Protein AF-A0AA41W727-F1 (afdb_monomer)

Structure (mmCIF, N/CA/C/O backbone):
data_AF-A0AA41W727-F1
#
_entry.id   AF-A0AA41W727-F1
#
loop_
_atom_site.group_PDB
_atom_site.id
_atom_site.type_symbol
_atom_site.label_atom_id
_atom_site.label_alt_id
_atom_site.label_comp_id
_atom_site.label_asym_id
_atom_site.label_entity_id
_atom_site.label_seq_id
_atom_site.pdbx_PDB_ins_code
_atom_site.Cartn_x
_atom_site.Cartn_y
_atom_site.Cartn_z
_atom_site.occupancy
_atom_site.B_iso_or_equiv
_atom_site.auth_seq_id
_atom_site.auth_comp_id
_atom_site.auth_asym_id
_atom_site.auth_atom_id
_atom_site.pdbx_PDB_model_num
ATOM 1 N N . MET A 1 1 ? -6.852 -20.813 11.851 1.00 78.44 1 MET A N 1
ATOM 2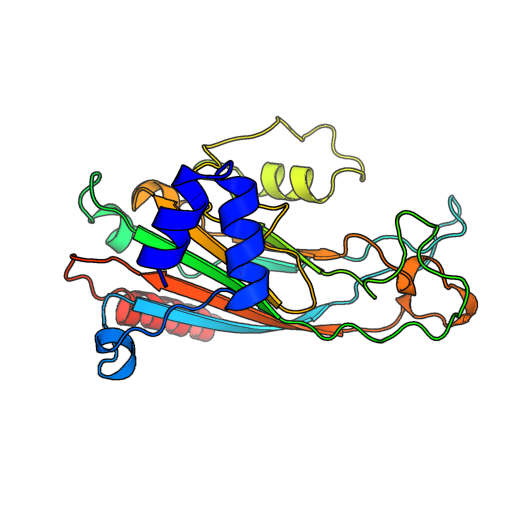 C CA . MET A 1 1 ? -5.624 -20.160 11.322 1.00 78.44 1 MET A CA 1
ATOM 3 C C . MET A 1 1 ? -4.730 -19.641 12.447 1.00 78.44 1 MET A C 1
ATOM 5 O O . MET A 1 1 ? -3.572 -20.043 12.503 1.00 78.44 1 MET A O 1
ATOM 9 N N . TYR A 1 2 ? -5.258 -18.811 13.355 1.00 82.69 2 TYR A N 1
ATOM 10 C CA . TYR A 1 2 ? -4.503 -18.238 14.478 1.00 82.69 2 TYR A CA 1
ATOM 11 C C . TYR A 1 2 ? -3.905 -19.275 15.435 1.00 82.69 2 TYR A C 1
ATOM 13 O O . TYR A 1 2 ? -2.763 -19.116 15.848 1.00 82.69 2 TYR A O 1
ATOM 21 N N . GLU A 1 3 ? -4.593 -20.389 15.697 1.00 86.00 3 GLU A N 1
ATOM 22 C CA . GLU A 1 3 ? -4.031 -21.497 16.490 1.00 86.00 3 GLU A CA 1
ATOM 23 C C . GLU A 1 3 ? -2.739 -22.055 15.880 1.00 86.00 3 GLU A C 1
ATOM 25 O O . GLU A 1 3 ? -1.726 -22.199 16.561 1.00 86.00 3 GLU A O 1
ATOM 30 N N . ARG A 1 4 ? -2.740 -22.305 14.563 1.00 86.69 4 ARG A N 1
ATOM 31 C CA . ARG A 1 4 ? -1.558 -22.791 13.839 1.00 86.69 4 ARG A CA 1
ATOM 32 C C . ARG A 1 4 ? -0.425 -21.772 13.867 1.00 86.69 4 ARG A C 1
ATOM 34 O O . ARG A 1 4 ? 0.728 -22.161 14.032 1.00 86.69 4 ARG A O 1
ATOM 41 N N . TYR A 1 5 ? -0.742 -20.486 13.721 1.00 88.50 5 TYR A N 1
ATOM 42 C CA . TYR A 1 5 ? 0.252 -19.426 13.868 1.00 88.50 5 TYR A CA 1
ATOM 43 C C . TYR A 1 5 ? 0.852 -19.423 15.282 1.00 88.50 5 TYR A C 1
ATOM 45 O O . TYR A 1 5 ? 2.073 -19.429 15.413 1.00 88.50 5 TYR A O 1
ATOM 53 N N . GLY A 1 6 ? 0.017 -19.536 16.320 1.00 89.75 6 GLY A N 1
ATOM 54 C CA . GLY A 1 6 ? 0.446 -19.623 17.716 1.00 89.75 6 GLY A CA 1
ATOM 55 C C . GLY A 1 6 ? 1.368 -20.815 17.995 1.00 89.75 6 GLY A C 1
ATOM 56 O O . GLY A 1 6 ? 2.369 -20.668 18.694 1.00 89.75 6 GLY A O 1
ATOM 57 N N . LEU A 1 7 ? 1.091 -21.981 17.404 1.00 91.94 7 LEU A N 1
ATOM 58 C CA . LEU A 1 7 ? 1.985 -23.143 17.477 1.00 91.94 7 LEU A CA 1
ATOM 59 C C . LEU A 1 7 ? 3.330 -22.863 16.792 1.00 91.94 7 LEU A C 1
ATOM 61 O O . LEU A 1 7 ? 4.378 -23.057 17.400 1.00 91.94 7 LEU A O 1
ATOM 65 N N . LEU A 1 8 ? 3.318 -22.316 15.573 1.00 92.00 8 LEU A N 1
ATOM 66 C CA . LEU A 1 8 ? 4.548 -21.986 14.843 1.00 92.00 8 LEU A CA 1
ATOM 67 C C . LEU A 1 8 ? 5.415 -20.955 15.575 1.00 92.00 8 LEU A C 1
ATOM 69 O O . LEU A 1 8 ? 6.639 -21.026 15.497 1.00 92.00 8 LEU A O 1
ATOM 73 N N . THR A 1 9 ? 4.809 -20.000 16.284 1.00 92.12 9 THR A N 1
ATOM 74 C CA . THR A 1 9 ? 5.556 -19.003 17.066 1.00 92.12 9 THR A CA 1
ATOM 75 C C . THR A 1 9 ? 6.215 -19.567 18.323 1.00 92.12 9 THR A C 1
ATOM 77 O O . THR A 1 9 ? 7.129 -18.932 18.841 1.00 92.12 9 THR A O 1
ATOM 80 N N . LYS A 1 10 ? 5.786 -20.740 18.812 1.00 92.38 10 LYS A N 1
ATOM 81 C CA . LYS A 1 10 ? 6.455 -21.426 19.931 1.00 92.38 10 LYS A CA 1
ATOM 82 C C . LYS A 1 10 ? 7.765 -22.076 19.484 1.00 92.38 10 LYS A C 1
ATOM 84 O O . LYS A 1 10 ? 8.751 -22.006 20.209 1.00 92.38 10 LYS A O 1
ATOM 89 N N . ASP A 1 11 ? 7.783 -22.633 18.273 1.00 91.44 11 ASP A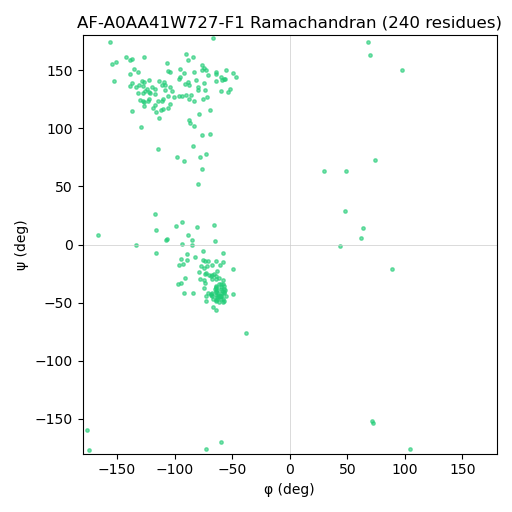 N 1
ATOM 90 C CA . ASP A 1 11 ? 8.923 -23.399 17.750 1.00 91.44 11 ASP A CA 1
ATOM 91 C C . ASP A 1 11 ? 9.873 -22.560 16.874 1.00 91.44 11 ASP A C 1
ATOM 93 O O . ASP A 1 11 ? 11.021 -22.940 16.615 1.00 91.44 11 ASP A O 1
ATOM 97 N N . HIS A 1 12 ? 9.415 -21.403 16.386 1.00 92.56 12 HIS A N 1
ATOM 98 C CA . HIS A 1 12 ? 10.151 -20.564 15.444 1.00 92.56 12 HIS A CA 1
ATOM 99 C C . HIS A 1 12 ? 10.048 -19.070 15.760 1.00 92.56 12 HIS A C 1
ATOM 101 O O . HIS A 1 12 ? 9.090 -18.585 16.354 1.00 92.56 12 HIS A O 1
ATOM 107 N N . LYS A 1 13 ? 11.014 -18.291 15.250 1.00 93.19 13 LYS A N 1
ATOM 108 C CA . LYS A 1 13 ? 10.925 -16.822 15.250 1.00 93.19 13 LYS A CA 1
ATOM 109 C C . LYS A 1 13 ? 9.656 -16.372 14.518 1.00 93.19 13 LYS A C 1
ATOM 111 O O . LYS A 1 13 ? 9.347 -16.905 13.450 1.00 93.19 13 LYS A O 1
ATOM 116 N N . GLN A 1 14 ? 9.003 -15.319 15.014 1.00 89.31 14 GLN A N 1
ATOM 117 C CA . GLN A 1 14 ? 7.762 -14.778 14.435 1.00 89.31 14 GLN A CA 1
ATOM 118 C C . GLN A 1 14 ? 7.841 -14.555 12.919 1.00 89.31 14 GLN A C 1
ATOM 120 O O . GLN A 1 14 ? 6.937 -14.946 12.191 1.00 89.31 14 GLN A O 1
ATOM 125 N N . LYS A 1 15 ? 8.956 -14.009 12.413 1.00 90.12 15 LYS A N 1
ATOM 126 C CA . LYS A 1 15 ? 9.168 -13.814 10.968 1.00 90.12 15 LYS A CA 1
ATOM 127 C C . LYS A 1 15 ? 9.007 -15.110 10.162 1.00 90.12 15 LYS A C 1
ATOM 129 O O . LYS A 1 15 ? 8.376 -15.102 9.109 1.00 90.12 15 LYS A O 1
ATOM 134 N N . THR A 1 16 ? 9.577 -16.210 10.652 1.00 92.69 16 THR A N 1
ATOM 135 C CA . THR A 1 16 ? 9.485 -17.525 10.007 1.00 92.69 16 THR A CA 1
ATOM 136 C C . THR A 1 16 ? 8.060 -18.061 10.088 1.00 92.69 16 THR A C 1
ATOM 138 O O . THR A 1 16 ? 7.540 -18.546 9.088 1.00 92.69 16 THR A O 1
ATOM 141 N N . ALA A 1 17 ? 7.396 -17.911 11.239 1.00 93.06 17 ALA A N 1
ATOM 142 C CA . ALA A 1 17 ? 5.998 -18.301 11.401 1.00 93.06 17 ALA A CA 1
ATOM 143 C C . ALA A 1 17 ? 5.076 -17.551 10.417 1.00 93.06 17 ALA A C 1
ATOM 145 O O . ALA A 1 17 ? 4.300 -18.192 9.708 1.00 93.06 17 ALA A O 1
ATOM 146 N N . LYS A 1 18 ? 5.219 -16.220 10.289 1.00 91.50 18 LYS A N 1
ATOM 147 C CA . LYS A 1 18 ? 4.466 -15.402 9.317 1.00 91.50 18 LYS A CA 1
ATOM 148 C C . LYS A 1 18 ? 4.724 -15.858 7.880 1.00 91.50 18 LYS A C 1
ATOM 150 O O . LYS A 1 18 ? 3.786 -16.030 7.109 1.00 91.50 18 LYS A O 1
ATOM 155 N N . GLU A 1 19 ? 5.982 -16.119 7.520 1.00 91.94 19 GLU A N 1
ATOM 156 C CA . GLU A 1 19 ? 6.335 -16.636 6.194 1.00 91.94 19 GLU A CA 1
ATOM 157 C C . GLU A 1 19 ? 5.682 -17.993 5.886 1.00 91.94 19 GLU A C 1
ATOM 159 O O . GLU A 1 19 ? 5.167 -18.187 4.781 1.00 91.94 19 GLU A O 1
ATOM 164 N N . VAL A 1 20 ? 5.697 -18.928 6.839 1.00 92.62 20 VAL A N 1
ATOM 165 C CA . VAL A 1 20 ? 5.069 -20.247 6.678 1.00 92.62 20 VAL A CA 1
ATOM 166 C C . VAL A 1 20 ? 3.558 -20.102 6.508 1.00 92.62 20 VAL A C 1
ATOM 168 O O . VAL A 1 20 ? 2.985 -20.732 5.617 1.00 92.62 20 VAL A O 1
ATOM 171 N N . MET A 1 21 ? 2.918 -19.242 7.303 1.00 91.25 21 MET A N 1
ATOM 172 C CA . MET A 1 21 ? 1.484 -18.976 7.184 1.00 91.25 21 MET A CA 1
ATOM 173 C C . MET A 1 21 ? 1.133 -18.383 5.817 1.00 91.25 21 MET A C 1
ATOM 175 O O . MET A 1 21 ? 0.296 -18.954 5.123 1.00 91.25 21 MET A O 1
ATOM 179 N N . LEU A 1 22 ? 1.844 -17.346 5.362 1.00 90.81 22 LEU A N 1
ATOM 180 C CA . LEU A 1 22 ? 1.618 -16.744 4.042 1.00 90.81 22 LEU A CA 1
ATOM 181 C C . LEU A 1 22 ? 1.738 -17.761 2.899 1.00 90.81 22 LEU A C 1
ATOM 183 O O . LEU A 1 22 ? 0.949 -17.731 1.960 1.00 90.81 22 LEU A O 1
ATOM 187 N N . ARG A 1 23 ? 2.699 -18.690 2.976 1.00 89.19 23 ARG A N 1
ATOM 188 C CA . ARG A 1 23 ? 2.857 -19.752 1.967 1.00 89.19 23 ARG A CA 1
ATOM 189 C C . ARG A 1 23 ? 1.749 -20.803 2.003 1.00 89.19 23 ARG A C 1
ATOM 191 O O . ARG A 1 23 ? 1.523 -21.453 0.991 1.00 89.19 23 ARG A O 1
ATOM 198 N N . THR A 1 24 ? 1.118 -21.006 3.156 1.00 89.50 24 THR A N 1
ATOM 199 C CA . THR A 1 24 ? 0.126 -22.072 3.350 1.00 89.50 24 THR A CA 1
ATOM 200 C C . THR A 1 24 ? -1.290 -21.589 3.054 1.00 89.50 24 THR A C 1
ATOM 202 O O . THR A 1 24 ? -2.071 -22.325 2.465 1.00 89.50 24 THR A O 1
ATOM 205 N N . VAL A 1 25 ? -1.627 -20.375 3.492 1.00 87.75 25 VAL A N 1
ATOM 206 C CA . VAL A 1 25 ? -3.009 -19.865 3.520 1.00 87.75 25 VAL A CA 1
ATOM 207 C C . VAL A 1 25 ? -3.152 -18.442 2.966 1.00 87.75 25 VAL A C 1
ATOM 209 O O . VAL A 1 25 ? -4.262 -17.928 2.898 1.00 87.75 25 VAL A O 1
ATOM 212 N N . GLY A 1 26 ? -2.061 -17.802 2.532 1.00 88.06 26 GLY A N 1
ATOM 213 C CA . GLY A 1 26 ? -2.098 -16.436 2.007 1.00 88.06 26 GLY A CA 1
ATOM 214 C C . GLY A 1 26 ? -2.346 -15.378 3.087 1.00 88.06 26 GLY A C 1
ATOM 215 O O . GLY A 1 26 ? -1.958 -15.558 4.242 1.00 88.06 26 GLY A O 1
ATOM 216 N N . PHE A 1 27 ? -2.953 -14.261 2.680 1.00 86.56 27 PHE A N 1
ATOM 217 C CA . PHE A 1 27 ? -3.166 -13.065 3.510 1.00 86.56 27 PHE A CA 1
ATOM 218 C C . PHE A 1 27 ? -4.515 -13.039 4.244 1.00 86.56 27 PHE A C 1
ATOM 220 O O . PHE A 1 27 ? -4.689 -12.257 5.171 1.00 86.56 27 PHE A O 1
ATOM 227 N N . GLY A 1 28 ? -5.478 -13.862 3.822 1.00 80.19 28 GLY A N 1
ATOM 228 C CA . GLY A 1 28 ? -6.855 -13.796 4.308 1.00 80.19 28 GLY A CA 1
ATOM 229 C C . GLY A 1 28 ? -7.148 -14.780 5.436 1.00 80.19 28 GLY A C 1
ATOM 230 O O . GLY A 1 28 ? -6.699 -15.927 5.407 1.00 80.19 28 GLY A O 1
ATOM 231 N N . VAL A 1 29 ? -7.966 -14.340 6.392 1.00 82.44 29 VAL A N 1
ATOM 232 C CA . VAL A 1 29 ? -8.637 -15.209 7.365 1.00 82.44 29 VAL A CA 1
ATOM 233 C C . VAL A 1 29 ? -10.135 -15.113 7.083 1.00 82.44 29 VAL A C 1
ATOM 235 O O . VAL A 1 29 ? -10.649 -13.996 7.089 1.00 82.44 29 VAL A O 1
ATOM 238 N N . PRO A 1 30 ? -10.841 -16.225 6.815 1.00 81.94 30 PRO A N 1
ATOM 239 C CA . PRO A 1 30 ? -12.294 -16.194 6.722 1.00 81.94 30 PRO A CA 1
ATOM 240 C C . PRO A 1 30 ? -12.894 -15.713 8.042 1.00 81.94 30 PRO A C 1
ATOM 242 O O . PRO A 1 30 ? -12.518 -16.210 9.106 1.00 81.94 30 PRO A O 1
ATOM 245 N N . ASP A 1 31 ? -13.826 -14.774 7.952 1.00 83.56 31 ASP A N 1
ATOM 246 C CA . ASP A 1 31 ? -14.553 -14.211 9.082 1.00 83.56 31 ASP A CA 1
ATOM 247 C C . ASP A 1 31 ? -16.045 -14.248 8.750 1.00 83.56 31 ASP A C 1
ATOM 249 O O . ASP A 1 31 ? -16.462 -13.774 7.693 1.00 83.56 31 ASP A O 1
ATOM 253 N N . VAL A 1 32 ? -16.826 -14.882 9.624 1.00 85.75 32 VAL A N 1
ATOM 254 C CA . VAL A 1 32 ? -18.258 -15.107 9.398 1.00 85.75 32 VAL A CA 1
ATOM 255 C C . VAL A 1 32 ? -19.036 -13.803 9.514 1.00 85.75 32 VAL A C 1
ATOM 257 O O . VAL A 1 32 ? -19.868 -13.532 8.659 1.00 85.75 32 VAL A O 1
ATOM 260 N N . GLN A 1 33 ? -18.721 -12.957 10.497 1.00 81.12 33 GLN A N 1
ATOM 261 C CA . GLN A 1 33 ? -19.414 -11.680 10.664 1.00 81.12 33 GLN A CA 1
ATOM 262 C C . GLN A 1 33 ? -19.170 -10.772 9.459 1.00 81.12 33 GLN A C 1
ATOM 264 O O . GLN A 1 33 ? -20.109 -10.175 8.942 1.00 81.12 33 GLN A O 1
ATOM 269 N N . ARG A 1 34 ? -17.937 -10.741 8.942 1.00 78.38 34 ARG A N 1
ATOM 270 C CA . ARG A 1 34 ? -17.615 -10.000 7.710 1.00 78.38 34 ARG A CA 1
ATOM 271 C C . ARG A 1 34 ? -18.266 -10.586 6.460 1.00 78.38 34 ARG A C 1
ATOM 273 O O . ARG A 1 34 ? -18.483 -9.863 5.496 1.00 78.38 34 ARG A O 1
ATOM 280 N N . ALA A 1 35 ? -18.509 -11.895 6.433 1.00 81.94 35 ALA A N 1
ATOM 281 C CA . ALA A 1 35 ? -19.180 -12.543 5.310 1.00 81.94 35 ALA A CA 1
ATOM 282 C C . ALA A 1 35 ? -20.701 -12.317 5.334 1.00 81.94 35 ALA A C 1
ATOM 284 O O . ALA A 1 35 ? -21.327 -12.303 4.277 1.00 81.94 35 ALA A O 1
ATOM 285 N N . GLU A 1 36 ? -21.284 -12.165 6.523 1.00 80.94 36 GLU A N 1
ATOM 286 C CA . GLU A 1 36 ? -22.728 -12.017 6.726 1.00 80.94 36 GLU A CA 1
ATOM 287 C C . GLU A 1 36 ? -23.196 -10.557 6.709 1.00 80.94 36 GLU A C 1
ATOM 289 O O . GLU A 1 36 ? -24.332 -10.297 6.309 1.00 80.94 36 GLU A O 1
ATOM 294 N N . TYR A 1 37 ? -22.343 -9.605 7.101 1.00 74.00 37 TYR A N 1
ATOM 295 C CA . TYR A 1 37 ? -22.731 -8.207 7.287 1.00 74.00 37 TYR A CA 1
ATOM 296 C C . TYR A 1 37 ? -21.835 -7.232 6.521 1.00 74.00 37 TYR A C 1
ATOM 298 O O . TYR A 1 37 ? -20.607 -7.314 6.559 1.00 74.00 37 TYR A O 1
ATOM 306 N N . SER A 1 38 ? -22.464 -6.243 5.883 1.00 71.31 38 SER A N 1
ATOM 307 C CA . SER A 1 38 ? -21.798 -4.997 5.499 1.00 71.31 38 SER A CA 1
ATOM 308 C C . SER A 1 38 ? -21.696 -4.120 6.741 1.00 71.31 38 SER A C 1
ATOM 310 O O . SER A 1 38 ? -22.714 -3.696 7.286 1.00 71.31 38 SER A O 1
ATOM 312 N N . LEU A 1 39 ? -20.476 -3.905 7.225 1.00 76.75 39 LEU A N 1
ATOM 313 C CA . LEU A 1 39 ? -20.230 -3.150 8.447 1.00 76.75 39 LEU A CA 1
ATOM 314 C C . LEU A 1 39 ? -20.050 -1.660 8.119 1.00 76.75 39 LEU A C 1
ATOM 316 O O . LEU A 1 39 ? -19.235 -1.320 7.267 1.00 76.75 39 LEU A O 1
ATOM 320 N N . THR A 1 40 ? -20.780 -0.776 8.803 1.00 81.25 40 THR A N 1
ATOM 321 C CA . THR A 1 40 ? -20.693 0.691 8.620 1.00 81.25 40 THR A CA 1
ATOM 322 C C . THR A 1 40 ? -19.360 1.268 9.104 1.00 81.25 40 THR A C 1
ATOM 324 O O . THR A 1 40 ? -18.853 2.244 8.556 1.00 81.25 40 THR A O 1
ATOM 327 N N . ASN A 1 41 ? -18.723 0.602 10.070 1.00 82.38 41 ASN A N 1
ATOM 328 C CA . ASN A 1 41 ? -17.378 0.921 10.557 1.00 82.38 41 ASN A CA 1
ATOM 329 C C . ASN A 1 41 ? -16.251 0.374 9.658 1.00 82.38 41 ASN A C 1
ATOM 331 O O . ASN A 1 41 ? -15.092 0.307 10.082 1.00 82.38 41 ASN A O 1
ATOM 335 N N . GLN A 1 42 ? -16.579 -0.038 8.430 1.00 87.25 42 GLN A N 1
ATOM 336 C CA . GLN A 1 42 ? -15.630 -0.468 7.417 1.00 87.25 42 GLN A CA 1
ATOM 337 C C . GLN A 1 42 ? -15.925 0.212 6.079 1.00 87.25 42 GLN A C 1
ATOM 339 O O . GLN A 1 42 ? -17.024 0.128 5.544 1.00 87.25 42 GLN A O 1
ATOM 344 N N . ALA A 1 43 ? -14.890 0.780 5.468 1.00 90.31 43 ALA A N 1
ATOM 345 C CA . ALA A 1 43 ? -14.949 1.286 4.103 1.00 90.31 43 ALA A CA 1
ATOM 346 C C . ALA A 1 43 ? -13.881 0.606 3.250 1.00 90.31 43 ALA A C 1
ATOM 348 O O . ALA A 1 43 ? -12.768 0.360 3.720 1.00 90.31 43 ALA A O 1
ATOM 349 N N . THR A 1 44 ? -14.209 0.287 1.996 1.00 92.12 44 THR A N 1
ATOM 350 C CA . THR A 1 44 ? -13.243 -0.242 1.025 1.00 92.12 44 THR A CA 1
ATOM 351 C C . THR A 1 44 ? -13.268 0.583 -0.249 1.00 92.12 44 THR A C 1
ATOM 353 O O . THR A 1 44 ? -14.291 0.678 -0.916 1.00 92.12 44 THR A O 1
ATOM 356 N N . ILE A 1 45 ? -12.110 1.128 -0.601 1.00 92.81 45 ILE A N 1
ATOM 357 C CA . ILE A 1 45 ? -11.870 1.882 -1.825 1.00 92.81 45 ILE A CA 1
ATOM 358 C C . ILE A 1 45 ? -11.135 0.971 -2.803 1.00 92.81 45 ILE A C 1
ATOM 360 O O . ILE A 1 45 ? -10.137 0.332 -2.455 1.00 92.81 45 ILE A O 1
ATOM 364 N N . VAL A 1 46 ? -11.618 0.933 -4.042 1.00 94.75 46 VAL A N 1
ATOM 365 C CA . VAL A 1 46 ? -10.972 0.221 -5.145 1.00 94.75 46 VAL A CA 1
ATOM 366 C C . VAL A 1 46 ? -10.569 1.240 -6.200 1.00 94.75 46 VAL A C 1
ATOM 368 O O . VAL A 1 46 ? -11.413 1.937 -6.752 1.00 94.75 46 VAL A O 1
ATOM 371 N N . ALA A 1 47 ? -9.274 1.309 -6.490 1.00 94.12 47 ALA A N 1
ATOM 372 C CA . ALA A 1 47 ? -8.727 2.140 -7.548 1.00 94.12 47 ALA A CA 1
ATOM 373 C C . ALA A 1 47 ? -8.023 1.264 -8.587 1.00 94.12 47 ALA A C 1
ATOM 375 O O . ALA A 1 47 ? -7.029 0.597 -8.294 1.00 94.12 47 ALA A O 1
ATOM 376 N N . GLU A 1 48 ? -8.520 1.283 -9.819 1.00 95.44 48 GLU A N 1
ATOM 377 C CA . GLU A 1 48 ? -7.903 0.605 -10.957 1.00 95.44 48 GLU A CA 1
ATOM 378 C C . GLU A 1 48 ? -7.289 1.636 -11.893 1.00 95.44 48 GLU A C 1
ATOM 380 O O . GLU A 1 48 ? -7.909 2.649 -12.211 1.00 95.44 48 GLU A O 1
ATOM 385 N N . ASN A 1 49 ? -6.048 1.408 -12.318 1.00 95.56 49 ASN A N 1
ATOM 386 C CA . ASN A 1 49 ? -5.356 2.365 -13.169 1.00 95.56 49 ASN A CA 1
ATOM 387 C C . ASN A 1 49 ? -4.244 1.702 -13.991 1.00 95.56 49 ASN A C 1
ATOM 389 O O . ASN A 1 49 ? -3.920 0.518 -13.833 1.00 95.56 49 ASN A O 1
ATOM 393 N N . PHE A 1 50 ? -3.651 2.497 -14.873 1.00 95.00 50 PHE A N 1
ATOM 394 C CA . PHE A 1 50 ? -2.469 2.174 -15.647 1.00 95.00 50 PHE A CA 1
ATOM 395 C C . PHE A 1 50 ? -1.252 2.920 -15.087 1.00 95.00 50 PHE A C 1
ATOM 397 O O . PHE A 1 50 ? -1.362 4.012 -14.533 1.00 95.00 50 PHE A O 1
ATOM 404 N N . ILE A 1 51 ? -0.073 2.322 -15.216 1.00 93.75 51 ILE A N 1
ATOM 405 C CA . ILE A 1 51 ? 1.208 2.973 -14.929 1.00 93.75 51 ILE A CA 1
ATOM 406 C C . ILE A 1 51 ? 2.217 2.580 -15.998 1.00 93.75 51 ILE A C 1
ATOM 408 O O . ILE A 1 51 ? 2.325 1.401 -16.335 1.00 93.75 51 ILE A O 1
ATOM 412 N N . GLN A 1 52 ? 2.991 3.551 -16.478 1.00 93.62 52 GLN A N 1
ATOM 413 C CA . GLN A 1 52 ? 4.171 3.293 -17.294 1.00 93.62 52 GLN A CA 1
ATOM 414 C C . GLN A 1 52 ? 5.371 3.064 -16.360 1.00 93.62 52 GLN A C 1
ATOM 416 O O . GLN A 1 52 ? 5.889 4.014 -15.763 1.00 93.62 52 GLN A O 1
ATOM 421 N N . PRO A 1 53 ? 5.837 1.817 -16.171 1.00 90.31 53 PRO A N 1
ATOM 422 C CA . PRO A 1 53 ? 6.790 1.502 -15.113 1.00 90.31 53 PRO A CA 1
ATOM 423 C C . PRO A 1 53 ? 8.223 1.934 -15.439 1.00 90.31 53 PRO A C 1
ATOM 425 O O . PRO A 1 53 ? 9.059 2.034 -14.540 1.00 90.31 53 PRO A O 1
ATOM 428 N N . PHE A 1 54 ? 8.545 2.173 -16.709 1.00 90.25 54 PHE A N 1
ATOM 429 C CA . PHE A 1 54 ? 9.883 2.569 -17.137 1.00 90.25 54 PHE A CA 1
ATOM 430 C C . PHE A 1 54 ? 9.808 3.692 -18.165 1.00 90.25 54 PHE A C 1
ATOM 432 O O . PHE A 1 54 ? 8.783 3.903 -18.798 1.00 90.25 54 PHE A O 1
ATOM 439 N N . ALA A 1 55 ? 10.912 4.410 -18.322 1.00 88.06 55 ALA A N 1
ATOM 440 C CA . ALA A 1 55 ? 11.084 5.432 -19.344 1.00 88.06 55 ALA A CA 1
ATOM 441 C C . ALA A 1 55 ? 12.356 5.150 -20.147 1.00 88.06 55 ALA A C 1
ATOM 443 O O . ALA A 1 55 ? 13.244 4.424 -19.682 1.00 88.06 55 ALA A O 1
ATOM 444 N N . ALA A 1 56 ? 12.450 5.746 -21.337 1.00 83.81 56 ALA A N 1
ATOM 445 C CA . ALA A 1 56 ? 13.609 5.609 -22.210 1.00 83.81 56 ALA A CA 1
ATOM 446 C C . ALA A 1 56 ? 14.926 5.856 -21.458 1.00 83.81 56 ALA A C 1
ATOM 448 O O . ALA A 1 56 ? 15.017 6.667 -20.527 1.00 83.81 56 ALA A O 1
ATOM 449 N N . ALA A 1 57 ? 15.965 5.145 -21.887 1.00 79.69 57 ALA A N 1
ATOM 450 C CA . ALA A 1 57 ? 17.310 5.366 -21.393 1.00 79.69 57 ALA A CA 1
ATOM 451 C C . ALA A 1 57 ? 17.742 6.820 -21.673 1.00 79.69 57 ALA A C 1
ATOM 453 O O . ALA A 1 57 ? 17.417 7.397 -22.709 1.00 79.69 57 ALA A O 1
ATOM 454 N N . SER A 1 58 ? 18.467 7.436 -20.739 1.00 73.69 58 SER A N 1
ATOM 455 C CA . SER A 1 58 ? 19.053 8.767 -20.968 1.00 73.69 58 SER A CA 1
ATOM 456 C C . SER A 1 58 ? 20.447 8.653 -21.567 1.00 73.69 58 SER A C 1
ATOM 458 O O . SER A 1 58 ? 21.103 7.642 -21.360 1.00 73.69 58 SER A O 1
ATOM 460 N N . SER A 1 59 ? 20.981 9.738 -22.128 1.00 68.69 59 SER A N 1
ATOM 461 C CA . SER A 1 59 ? 22.369 9.820 -22.624 1.00 68.69 59 SER A CA 1
ATOM 462 C C . SER A 1 59 ? 23.458 9.331 -21.649 1.00 68.69 59 SER A C 1
ATOM 464 O O . SER A 1 59 ? 24.548 8.978 -22.083 1.00 68.69 59 SER A O 1
ATOM 466 N N . LYS A 1 60 ? 23.171 9.286 -20.339 1.00 65.94 60 LYS A N 1
ATOM 467 C CA . LYS A 1 60 ? 24.086 8.854 -19.268 1.00 65.94 60 LYS A CA 1
ATOM 468 C C . LYS A 1 60 ? 24.062 7.341 -18.940 1.00 65.94 60 LYS A C 1
ATOM 470 O O . LYS A 1 60 ? 24.872 6.909 -18.129 1.00 65.94 60 LYS A O 1
ATOM 475 N N . SER A 1 61 ? 23.137 6.541 -19.487 1.00 68.94 61 SER A N 1
ATOM 476 C CA . SER A 1 61 ? 22.974 5.104 -19.163 1.00 68.94 61 SER A CA 1
ATOM 477 C C . SER A 1 61 ? 22.358 4.344 -20.338 1.00 68.94 61 SER A C 1
ATOM 479 O O . SER A 1 61 ? 21.432 4.858 -20.949 1.00 68.94 61 SER A O 1
ATOM 481 N N . SER A 1 62 ? 22.803 3.114 -20.619 1.00 72.81 62 SER A N 1
ATOM 482 C CA . SER A 1 62 ? 22.175 2.246 -21.633 1.00 72.81 62 SER A CA 1
ATOM 483 C C . SER A 1 62 ? 20.826 1.678 -21.193 1.00 72.81 62 SER A C 1
ATOM 485 O O . SER A 1 62 ? 20.001 1.325 -22.033 1.00 72.81 62 SER A O 1
ATOM 487 N N . ASP A 1 63 ? 20.605 1.575 -19.883 1.00 74.00 63 ASP A N 1
ATOM 488 C CA . ASP A 1 63 ? 19.408 0.952 -19.329 1.00 74.00 63 ASP A CA 1
ATOM 489 C C . ASP A 1 63 ? 18.269 1.980 -19.160 1.00 74.00 63 ASP A C 1
ATOM 491 O O . ASP A 1 63 ? 18.529 3.103 -18.702 1.00 74.00 63 ASP A O 1
ATOM 495 N N . PRO A 1 64 ? 17.009 1.599 -19.463 1.00 79.19 64 PRO A N 1
ATOM 496 C CA . PRO A 1 64 ? 15.796 2.341 -19.135 1.00 79.19 64 PRO A CA 1
ATOM 497 C C . PRO A 1 64 ? 15.756 2.842 -17.690 1.00 79.19 64 PRO A C 1
ATOM 499 O O . PRO A 1 64 ? 16.199 2.166 -16.753 1.00 79.19 64 PRO A O 1
ATOM 502 N N . LYS A 1 65 ? 15.178 4.027 -17.491 1.00 85.38 65 LYS A N 1
ATOM 503 C CA . LYS A 1 65 ? 14.953 4.605 -16.159 1.00 85.38 65 LYS A CA 1
ATOM 504 C C . LYS A 1 65 ? 13.666 4.068 -15.542 1.00 85.38 65 LYS A C 1
ATOM 506 O O . LYS A 1 65 ? 12.810 3.533 -16.240 1.00 85.38 65 LYS A O 1
ATOM 511 N N . LEU A 1 66 ? 13.538 4.204 -14.222 1.00 86.00 66 LEU A N 1
ATOM 512 C CA . LEU A 1 66 ? 12.246 4.007 -13.563 1.00 86.00 66 LEU A CA 1
ATOM 513 C C . LEU A 1 66 ? 11.267 5.080 -14.056 1.00 86.00 66 LEU A C 1
ATOM 515 O O . LEU A 1 66 ? 11.668 6.221 -14.289 1.00 86.00 66 LEU A O 1
ATOM 519 N N . GLY A 1 67 ? 10.015 4.680 -14.261 1.00 85.06 67 GLY A N 1
ATOM 520 C CA . GLY A 1 67 ? 8.923 5.574 -14.619 1.00 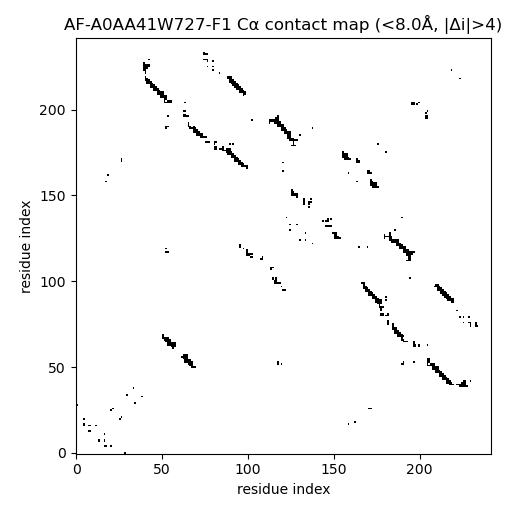85.06 67 GLY A CA 1
ATOM 521 C C . GLY A 1 67 ? 8.475 6.436 -13.441 1.00 85.06 67 GLY A C 1
ATOM 522 O O . GLY A 1 67 ? 9.059 6.399 -12.354 1.00 85.06 67 GLY A O 1
ATOM 523 N N . ARG A 1 68 ? 7.420 7.221 -13.665 1.00 85.62 68 ARG A N 1
ATOM 524 C CA . ARG A 1 68 ? 6.811 8.045 -12.615 1.00 85.62 68 ARG A CA 1
ATOM 525 C C . ARG A 1 68 ? 6.072 7.157 -11.613 1.00 85.62 68 ARG A C 1
ATOM 527 O O . ARG A 1 68 ? 5.507 6.134 -11.990 1.00 85.62 68 ARG A O 1
ATOM 534 N N . MET A 1 69 ? 6.084 7.553 -10.343 1.00 90.06 69 MET A N 1
ATOM 535 C CA . MET A 1 69 ? 5.198 6.965 -9.338 1.00 90.06 69 MET A CA 1
ATOM 536 C C . MET A 1 69 ? 3.779 7.510 -9.499 1.00 90.06 69 MET A C 1
ATOM 538 O O . MET A 1 69 ? 3.610 8.663 -9.895 1.00 90.06 69 MET A O 1
ATOM 542 N N . GLN A 1 70 ? 2.785 6.702 -9.141 1.00 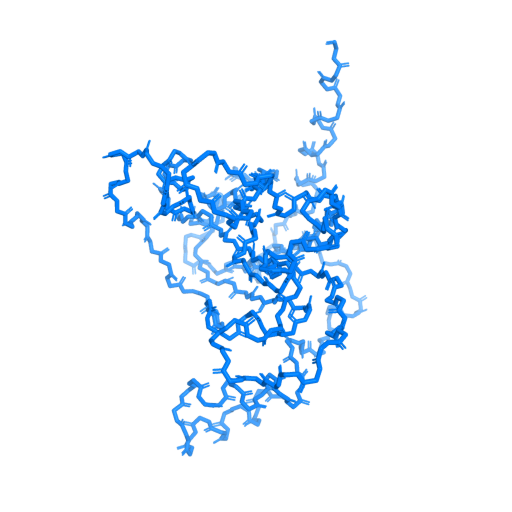93.62 70 GLN A N 1
ATOM 543 C CA . GLN A 1 70 ? 1.410 7.162 -8.980 1.00 93.62 70 GLN A CA 1
ATOM 544 C C . GLN A 1 70 ? 1.156 7.457 -7.505 1.00 93.62 70 GLN A C 1
ATOM 546 O O . GLN A 1 70 ? 1.415 6.599 -6.661 1.00 93.62 70 GLN A O 1
ATOM 551 N N . LEU A 1 71 ? 0.647 8.648 -7.199 1.00 94.69 71 LEU A N 1
ATOM 552 C CA . LEU A 1 71 ? 0.228 9.025 -5.851 1.00 94.69 71 LEU A CA 1
ATOM 553 C C . LEU A 1 71 ? -1.295 9.000 -5.759 1.00 94.69 71 LEU A C 1
ATOM 555 O O . LEU A 1 71 ? -1.981 9.511 -6.640 1.00 94.69 71 LEU A O 1
ATOM 559 N N . TYR A 1 72 ? -1.790 8.420 -4.676 1.00 94.94 72 TYR A N 1
ATOM 560 C CA . TYR A 1 72 ? -3.192 8.371 -4.300 1.00 94.94 72 TYR A CA 1
ATOM 561 C C . TYR A 1 72 ? -3.350 9.128 -2.992 1.00 94.94 72 TYR A C 1
ATOM 563 O O . TYR A 1 72 ? -2.808 8.696 -1.975 1.00 94.94 72 TYR A O 1
ATOM 571 N N . GLN A 1 73 ? -4.064 10.250 -3.034 1.00 93.00 73 GLN A N 1
ATOM 572 C CA . GLN A 1 73 ? -4.555 10.916 -1.833 1.00 93.00 73 GLN A CA 1
ATOM 573 C C . GLN A 1 73 ? -5.907 10.310 -1.488 1.00 93.00 73 GLN A C 1
ATOM 575 O O . GLN A 1 73 ? -6.785 10.212 -2.344 1.00 93.00 73 GLN A O 1
ATOM 580 N N . LEU A 1 74 ? -6.027 9.824 -0.263 1.00 91.56 74 LEU A N 1
ATOM 581 C CA . LEU A 1 74 ? -7.193 9.089 0.188 1.00 91.56 74 LEU A CA 1
ATOM 582 C C . LEU A 1 74 ? -8.203 10.064 0.795 1.00 91.56 74 LEU A C 1
ATOM 584 O O . LEU A 1 74 ? -7.791 10.965 1.530 1.00 91.56 74 LEU A O 1
ATOM 588 N N . PRO A 1 75 ? -9.503 9.889 0.512 1.00 89.62 75 PRO A N 1
ATOM 589 C CA . PRO A 1 75 ? -10.571 10.707 1.075 1.00 89.62 75 PRO A CA 1
ATOM 590 C C . PRO A 1 75 ? -10.836 10.279 2.525 1.00 89.62 75 PRO A C 1
ATOM 592 O O . PRO A 1 75 ? -11.861 9.684 2.836 1.00 89.62 75 PRO A O 1
ATOM 595 N N . TRP A 1 76 ? -9.855 10.468 3.407 1.00 89.56 76 TRP A N 1
ATOM 596 C CA . TRP A 1 76 ? -9.976 10.086 4.810 1.00 89.56 76 TRP A CA 1
ATOM 597 C C . TRP A 1 76 ? -10.889 11.039 5.572 1.00 89.56 76 TRP A C 1
ATOM 599 O O . TRP A 1 76 ? -10.679 12.252 5.498 1.00 89.56 76 TRP A O 1
ATOM 609 N N . PRO A 1 77 ? -11.832 10.513 6.376 1.00 88.19 77 PRO A N 1
ATOM 610 C CA . PRO A 1 77 ? -12.687 11.329 7.213 1.00 88.19 77 PRO A CA 1
ATOM 611 C C . P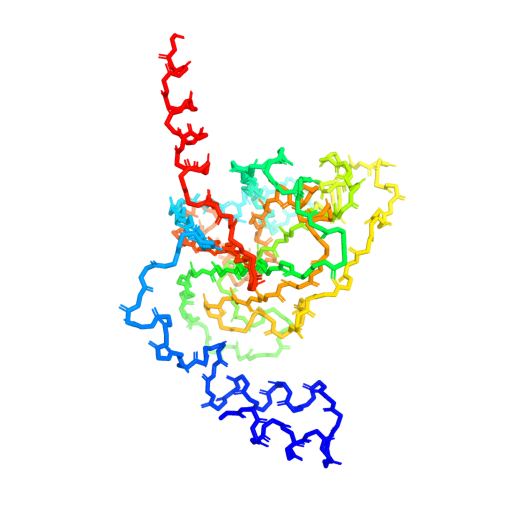RO A 1 77 ? -11.899 11.770 8.445 1.00 88.19 77 PRO A C 1
ATOM 613 O O . PRO A 1 77 ? -12.028 11.217 9.532 1.00 88.19 77 PRO A O 1
ATOM 616 N N . VAL A 1 78 ? -11.000 12.739 8.246 1.00 89.56 78 VAL A N 1
ATOM 617 C CA . VAL A 1 78 ? -10.024 13.191 9.250 1.00 89.56 78 VAL A CA 1
ATOM 618 C C . VAL A 1 78 ? -10.713 13.649 10.533 1.00 89.56 78 VAL A C 1
ATOM 620 O O . VAL A 1 78 ? -10.196 13.389 11.616 1.00 89.56 78 VAL A O 1
ATOM 623 N N . GLU A 1 79 ? -11.859 14.320 10.425 1.00 88.00 79 GLU A N 1
ATOM 624 C CA . GLU A 1 79 ? -12.642 14.769 11.581 1.00 88.00 79 GLU A CA 1
ATOM 625 C C . GLU A 1 79 ? -13.215 13.572 12.347 1.00 88.00 79 GLU A C 1
ATOM 627 O O . GLU A 1 79 ? -12.883 13.402 13.519 1.00 88.00 79 GLU A O 1
ATOM 632 N N . ALA A 1 80 ? -13.932 12.672 11.664 1.00 87.25 80 ALA A N 1
ATOM 633 C CA . ALA A 1 80 ? -14.481 11.461 12.275 1.00 87.25 80 ALA A CA 1
ATOM 634 C C . ALA A 1 80 ? -13.394 10.585 12.919 1.00 87.25 80 ALA A C 1
ATOM 636 O O . ALA A 1 80 ? -13.569 10.102 14.032 1.00 87.25 80 ALA A O 1
ATOM 637 N N . LEU A 1 81 ? -12.234 10.420 12.267 1.00 88.69 81 LEU A N 1
ATOM 638 C CA . LEU A 1 81 ? -11.097 9.678 12.823 1.00 88.69 81 LEU A CA 1
ATOM 639 C C . LEU A 1 81 ? -10.521 10.350 14.077 1.00 88.69 81 LEU A C 1
ATOM 641 O O . LEU A 1 81 ? -10.117 9.658 15.006 1.00 88.69 81 LEU A O 1
ATOM 645 N N . LYS A 1 82 ? -10.482 11.686 14.131 1.00 87.56 82 LYS A N 1
ATOM 646 C CA . LYS A 1 82 ? -9.975 12.431 15.296 1.00 87.56 82 LYS A CA 1
ATOM 647 C C . LYS A 1 82 ? -10.927 12.411 16.489 1.00 87.56 82 LYS A C 1
ATOM 649 O O . LYS A 1 82 ? -10.454 12.568 17.613 1.00 87.56 82 LYS A O 1
ATOM 654 N N . GLU A 1 83 ? -12.224 12.225 16.257 1.00 89.31 83 GLU A N 1
ATOM 655 C CA . GLU A 1 83 ? -13.232 12.072 17.313 1.00 89.31 83 GLU A CA 1
ATOM 656 C C . GLU A 1 83 ? -13.183 10.697 17.992 1.00 89.31 83 GLU A C 1
ATOM 658 O O . GLU A 1 83 ? -13.650 10.551 19.126 1.00 89.31 83 GLU A O 1
ATOM 663 N N . LEU A 1 84 ? -12.584 9.694 17.340 1.00 89.38 84 LEU A N 1
ATOM 664 C CA . LEU A 1 84 ? -12.430 8.367 17.928 1.00 89.38 84 LEU A CA 1
ATOM 665 C C . LEU A 1 84 ? -11.523 8.409 19.172 1.00 89.38 84 LEU A C 1
ATOM 667 O O . LEU A 1 84 ? -10.545 9.168 19.216 1.00 89.38 84 LEU A O 1
ATOM 671 N N . PRO A 1 85 ? -11.790 7.555 20.181 1.00 90.00 85 PRO A N 1
ATOM 672 C CA . PRO A 1 85 ? -10.955 7.469 21.372 1.00 90.00 85 PRO A CA 1
ATOM 673 C C . PRO A 1 85 ? -9.476 7.236 21.011 1.00 90.00 85 PRO A C 1
ATOM 675 O O . PRO A 1 85 ? -9.192 6.307 20.251 1.00 90.00 85 PRO A O 1
ATOM 678 N N . PRO A 1 86 ? -8.522 8.003 21.573 1.00 85.69 86 PRO A N 1
ATOM 679 C CA . PRO A 1 86 ? -7.098 7.871 21.236 1.00 85.69 86 PRO A CA 1
ATOM 680 C C . PRO A 1 86 ? -6.511 6.476 21.485 1.00 85.69 86 PRO A C 1
ATOM 682 O O . PRO A 1 86 ? -5.609 6.049 20.773 1.00 85.69 86 PRO A O 1
ATOM 685 N N . ASP A 1 87 ? -7.046 5.757 22.476 1.00 87.38 87 ASP A N 1
ATOM 686 C CA . ASP A 1 87 ? -6.595 4.409 22.849 1.00 87.38 87 ASP A CA 1
ATOM 687 C C . ASP A 1 87 ? -7.252 3.293 22.015 1.00 87.38 87 ASP A C 1
ATOM 689 O O . ASP A 1 87 ? -6.992 2.106 22.236 1.00 87.38 87 ASP A O 1
ATOM 693 N N . SER A 1 88 ? -8.137 3.648 21.080 1.00 90.88 88 SER A N 1
ATOM 694 C CA . SER A 1 88 ? -8.743 2.678 20.173 1.00 90.88 88 SER A CA 1
ATOM 695 C C . SER A 1 88 ? -7.769 2.262 19.069 1.00 90.88 88 SER A C 1
ATOM 697 O O . SER A 1 88 ? -6.842 2.990 18.723 1.00 90.88 88 SER A O 1
ATOM 699 N N . ASN A 1 89 ? -7.965 1.063 18.519 1.00 92.56 89 ASN A N 1
ATOM 700 C CA . ASN A 1 89 ? -7.169 0.578 17.398 1.00 92.56 89 ASN A CA 1
ATOM 701 C C . ASN A 1 89 ? -8.001 0.641 16.126 1.00 92.56 89 ASN A C 1
ATOM 703 O O . ASN A 1 89 ? -9.074 0.049 16.060 1.00 92.56 89 ASN A O 1
ATOM 707 N N . VAL A 1 90 ? -7.457 1.275 15.098 1.00 93.19 90 VAL A N 1
ATOM 708 C CA . VAL A 1 90 ? -7.984 1.216 13.734 1.00 93.19 90 VAL A CA 1
ATOM 709 C C . VAL A 1 90 ? -7.070 0.357 12.875 1.00 93.19 90 VAL A C 1
ATOM 711 O O . VAL A 1 90 ? -5.887 0.171 13.173 1.00 93.19 90 VAL A O 1
ATOM 714 N 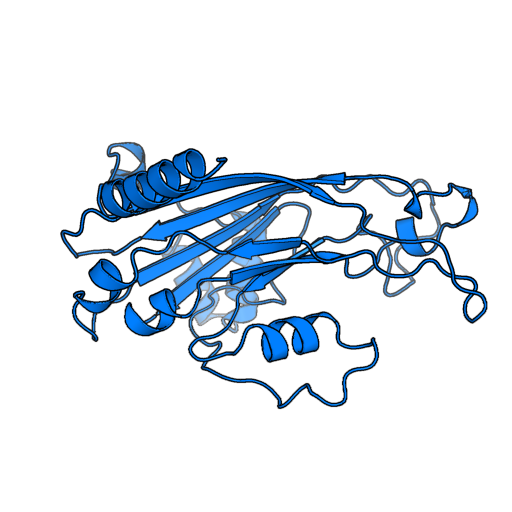N . ARG A 1 91 ? -7.619 -0.192 11.795 1.00 94.06 91 ARG A N 1
ATOM 715 C CA . ARG A 1 91 ? -6.893 -1.035 10.852 1.00 94.06 91 ARG A CA 1
ATOM 716 C C . ARG A 1 91 ? -6.968 -0.454 9.448 1.00 94.06 91 ARG A C 1
ATOM 718 O O . ARG A 1 91 ? -8.048 -0.191 8.932 1.00 94.06 91 ARG A O 1
ATOM 725 N N . LEU A 1 92 ? -5.807 -0.359 8.805 1.00 95.38 92 LEU A N 1
ATOM 726 C CA . LEU A 1 92 ? -5.653 -0.036 7.389 1.00 95.38 92 LEU A CA 1
ATOM 727 C C . LEU A 1 92 ? -5.126 -1.263 6.646 1.00 95.38 92 LEU A C 1
ATOM 729 O O . LEU A 1 92 ? -3.994 -1.686 6.869 1.00 95.38 92 LEU A O 1
ATOM 733 N N . ASN A 1 93 ? -5.914 -1.815 5.731 1.00 95.44 93 ASN A N 1
ATOM 734 C CA . ASN A 1 93 ? -5.507 -2.887 4.829 1.00 95.44 93 ASN A CA 1
ATOM 735 C C . ASN A 1 93 ? -5.176 -2.288 3.460 1.00 95.44 93 ASN A C 1
ATOM 737 O O . ASN A 1 93 ? -6.016 -1.619 2.866 1.00 95.44 93 ASN A O 1
ATOM 741 N N . VAL A 1 94 ? -3.990 -2.570 2.923 1.00 97.00 94 VAL A N 1
ATOM 742 C CA . VAL A 1 94 ? -3.601 -2.144 1.571 1.00 97.00 94 VAL A CA 1
ATOM 743 C C . VAL A 1 94 ? -3.224 -3.365 0.756 1.00 97.00 94 VAL A C 1
ATOM 745 O O . VAL A 1 94 ? -2.327 -4.121 1.131 1.00 97.00 94 VAL A O 1
ATOM 748 N N . THR A 1 95 ? -3.891 -3.541 -0.381 1.00 97.06 95 THR A N 1
ATOM 749 C CA . THR A 1 95 ? -3.632 -4.623 -1.325 1.00 97.06 95 THR A CA 1
ATOM 750 C C . THR A 1 95 ? -3.389 -4.074 -2.725 1.00 97.06 95 THR A C 1
ATOM 752 O O . THR A 1 95 ? -4.260 -3.463 -3.328 1.00 97.06 95 THR A O 1
ATOM 755 N N . LEU A 1 96 ? -2.205 -4.334 -3.265 1.00 96.88 96 LEU A N 1
ATOM 756 C CA . LEU A 1 96 ? -1.828 -4.058 -4.644 1.00 96.88 96 LEU A CA 1
ATOM 757 C C . LEU A 1 96 ? -1.827 -5.365 -5.441 1.00 96.88 96 LEU A C 1
ATOM 759 O O . LEU A 1 96 ? -1.069 -6.287 -5.138 1.00 96.88 96 LEU A O 1
ATOM 763 N N . SER A 1 97 ? -2.636 -5.428 -6.491 1.00 95.75 97 SER A N 1
ATOM 764 C CA . SER A 1 97 ? -2.717 -6.558 -7.414 1.00 95.75 97 SER A CA 1
ATOM 765 C C . SER A 1 97 ? -2.295 -6.125 -8.814 1.00 95.75 97 SER A C 1
ATOM 767 O O . SER A 1 97 ? -2.778 -5.120 -9.330 1.00 95.75 97 SER A O 1
ATOM 769 N N . TYR A 1 98 ? -1.388 -6.870 -9.445 1.00 94.44 98 TYR A N 1
ATOM 770 C CA . TYR A 1 98 ? -0.972 -6.621 -10.827 1.00 94.44 98 TYR A CA 1
ATOM 771 C C . TYR A 1 98 ? -0.464 -7.895 -11.499 1.00 94.44 98 TYR A C 1
ATOM 773 O O . TYR A 1 98 ? 0.023 -8.821 -10.850 1.00 94.44 98 TYR A O 1
ATOM 781 N N . PHE A 1 99 ? -0.529 -7.949 -12.827 1.00 91.25 99 PHE A N 1
ATOM 782 C CA . PHE A 1 99 ? -0.076 -9.123 -13.568 1.00 91.25 99 PHE A CA 1
ATOM 783 C C . PHE A 1 99 ? 1.436 -9.105 -13.798 1.00 91.25 99 PHE A C 1
ATOM 785 O O . PHE A 1 99 ? 1.997 -8.202 -14.421 1.00 91.25 99 PHE A O 1
ATOM 792 N N . ILE A 1 100 ? 2.100 -10.164 -13.338 1.00 88.06 100 ILE A N 1
ATOM 793 C CA . ILE A 1 100 ? 3.496 -10.430 -13.670 1.00 88.06 100 ILE A CA 1
ATOM 794 C C . ILE A 1 100 ? 3.508 -11.238 -14.970 1.00 88.06 100 ILE A C 1
ATOM 796 O O . ILE A 1 100 ? 3.165 -12.418 -14.966 1.00 88.06 100 ILE A O 1
ATOM 800 N N . GLU A 1 101 ? 3.903 -10.614 -16.085 1.00 86.69 101 GLU A N 1
ATOM 801 C CA . GLU A 1 101 ? 4.274 -11.366 -17.299 1.00 86.69 101 GLU A CA 1
ATOM 802 C C . GLU A 1 101 ? 5.373 -12.380 -16.965 1.00 86.69 101 GLU A C 1
ATOM 804 O O . GLU A 1 101 ? 6.107 -12.018 -16.055 1.00 86.69 101 GLU A O 1
ATOM 809 N N . PRO A 1 102 ? 5.492 -13.555 -17.646 1.00 82.00 102 PRO A N 1
ATOM 810 C CA . PRO A 1 102 ? 6.505 -14.628 -17.482 1.00 82.00 102 PRO A CA 1
ATOM 811 C C . PRO A 1 102 ? 7.757 -14.516 -18.388 1.00 82.00 102 PRO A C 1
ATOM 813 O O . PRO A 1 102 ? 7.700 -13.987 -19.499 1.00 82.00 102 PRO A O 1
ATOM 816 N N . SER A 1 103 ? 8.932 -14.959 -17.899 1.00 74.44 103 SER A N 1
ATOM 817 C CA . SER A 1 103 ? 10.211 -14.653 -18.570 1.00 74.44 103 SER A CA 1
ATOM 818 C C . SER A 1 103 ? 10.366 -15.500 -19.804 1.00 74.44 103 SER A C 1
ATOM 820 O O . SER A 1 103 ? 10.404 -16.723 -19.666 1.00 74.44 103 SER A O 1
ATOM 822 N N . PRO A 1 104 ? 10.594 -14.912 -20.985 1.00 66.44 104 PRO A N 1
ATOM 823 C CA . PRO A 1 104 ? 10.910 -15.714 -22.160 1.00 66.44 104 PRO A CA 1
ATOM 824 C C . PRO A 1 104 ? 12.317 -16.347 -22.082 1.00 66.44 104 PRO A C 1
ATOM 826 O O . PRO A 1 104 ? 12.641 -17.244 -22.857 1.00 66.44 104 PRO A O 1
ATOM 829 N N . SER A 1 105 ? 13.183 -15.902 -21.163 1.00 63.09 105 SER A N 1
ATOM 830 C CA . SER A 1 105 ? 14.595 -16.306 -21.115 1.00 63.09 105 SER A CA 1
ATOM 831 C C . SER A 1 105 ? 14.854 -17.495 -20.177 1.00 63.09 105 SER A C 1
ATOM 833 O O . SER A 1 105 ? 14.583 -17.419 -18.983 1.00 63.09 105 SER A O 1
ATOM 835 N N . ARG A 1 106 ? 15.520 -18.551 -20.681 1.00 55.81 106 ARG A N 1
ATOM 836 C CA . ARG A 1 106 ? 16.012 -19.709 -19.889 1.00 55.81 106 ARG A CA 1
ATOM 837 C C . ARG A 1 106 ? 17.266 -19.429 -19.047 1.00 55.81 106 ARG A C 1
ATOM 839 O O . ARG A 1 106 ? 17.721 -20.303 -18.310 1.00 55.81 106 ARG A O 1
ATOM 846 N N . ARG A 1 107 ? 17.872 -18.240 -19.170 1.00 55.31 107 ARG A N 1
ATOM 847 C CA . ARG A 1 107 ? 19.007 -17.822 -18.331 1.00 55.31 107 ARG A CA 1
ATOM 848 C C . ARG A 1 107 ? 18.466 -17.611 -16.916 1.00 55.31 107 ARG A C 1
ATOM 850 O O . ARG A 1 107 ? 17.859 -16.585 -16.648 1.00 55.31 107 ARG A O 1
ATOM 857 N N . GLY A 1 108 ? 18.598 -18.648 -16.086 1.00 51.16 108 GLY A N 1
ATOM 858 C CA . GLY A 1 108 ? 17.915 -18.788 -14.799 1.00 51.16 108 GLY A CA 1
ATOM 859 C C . GLY A 1 108 ? 18.194 -17.693 -13.766 1.00 51.16 108 GLY A C 1
ATOM 860 O O . GLY A 1 108 ? 18.840 -16.684 -14.035 1.00 51.16 108 GLY A O 1
ATOM 861 N N . PHE A 1 109 ? 17.735 -17.939 -12.537 1.00 52.34 109 PHE A N 1
ATOM 862 C CA . PHE A 1 109 ? 17.622 -16.966 -11.444 1.00 52.34 109 PHE A CA 1
ATOM 863 C C . PHE A 1 109 ? 18.941 -16.382 -10.871 1.00 52.34 109 PHE A C 1
ATOM 865 O O . PHE A 1 109 ? 18.972 -15.841 -9.769 1.00 52.34 109 PHE A O 1
ATOM 872 N N . LYS A 1 110 ? 20.068 -16.499 -11.586 1.00 50.22 110 LYS A N 1
ATOM 873 C CA . LYS A 1 110 ? 21.418 -16.194 -11.076 1.00 50.22 110 LYS A CA 1
ATOM 874 C C . LYS A 1 110 ? 21.745 -14.704 -10.952 1.00 50.22 110 LYS A C 1
ATOM 876 O O . LYS A 1 110 ? 22.728 -14.371 -10.298 1.00 50.22 110 LYS A O 1
ATOM 881 N N . GLN A 1 111 ? 20.949 -13.806 -11.532 1.00 56.62 111 GLN A N 1
ATOM 882 C CA . GLN A 1 111 ? 21.047 -12.381 -11.213 1.00 56.62 111 GLN A CA 1
ATOM 883 C C . GLN A 1 111 ? 20.034 -12.010 -10.132 1.00 56.62 111 GLN A C 1
ATOM 885 O O . GLN A 1 111 ? 18.901 -12.495 -10.126 1.00 56.62 111 GLN A O 1
ATOM 890 N N . ARG A 1 112 ? 20.439 -11.086 -9.252 1.00 46.50 112 ARG A N 1
ATOM 891 C CA . ARG A 1 112 ? 19.638 -10.526 -8.147 1.00 46.50 112 ARG A CA 1
ATOM 892 C C . ARG A 1 112 ? 18.322 -9.860 -8.624 1.00 46.50 112 ARG A C 1
ATOM 894 O O . ARG A 1 112 ? 17.482 -9.538 -7.796 1.00 46.50 112 ARG A O 1
ATOM 901 N N . TYR A 1 113 ? 18.137 -9.728 -9.946 1.00 52.06 113 TYR A N 1
ATOM 902 C CA . TYR A 1 113 ? 16.972 -9.168 -10.650 1.00 52.06 113 TYR A CA 1
ATOM 903 C C . TYR A 1 113 ? 16.236 -10.182 -11.544 1.00 52.06 113 TYR A C 1
ATOM 905 O O . TYR A 1 113 ? 15.587 -9.824 -12.528 1.00 52.06 113 TYR A O 1
ATOM 913 N N . SER A 1 114 ? 16.334 -11.470 -11.221 1.00 56.53 114 SER A N 1
ATOM 914 C CA . SER A 1 114 ? 15.610 -12.517 -11.933 1.00 56.53 114 SER A CA 1
ATOM 915 C C . SER A 1 114 ? 14.127 -12.562 -11.540 1.00 56.53 114 SER A C 1
ATOM 917 O O . SER A 1 114 ? 13.701 -13.213 -10.596 1.00 56.53 114 SER A O 1
ATOM 919 N N . TYR A 1 115 ? 13.358 -11.855 -12.363 1.00 62.25 115 TYR A N 1
ATOM 920 C CA . TYR A 1 115 ? 11.941 -12.030 -12.658 1.00 62.25 115 TYR A CA 1
ATOM 921 C C . TYR A 1 115 ? 10.863 -11.611 -11.640 1.00 62.25 115 TYR A C 1
ATOM 923 O O . TYR A 1 115 ? 10.101 -12.418 -11.117 1.00 62.25 115 TYR A O 1
ATOM 931 N N . GLN A 1 116 ? 10.681 -10.300 -11.501 1.00 70.56 116 GLN A N 1
ATOM 932 C CA . GLN A 1 116 ? 9.350 -9.685 -11.486 1.00 70.56 116 GLN A CA 1
ATOM 933 C C . GLN A 1 116 ? 9.335 -8.657 -12.615 1.00 70.56 116 GLN A C 1
ATOM 935 O O . GLN A 1 116 ? 10.246 -7.844 -12.666 1.00 70.56 116 GLN A O 1
ATOM 940 N N . SER A 1 117 ? 8.378 -8.745 -13.540 1.00 82.81 117 SER A N 1
ATOM 941 C CA . SER A 1 117 ? 8.270 -7.957 -14.781 1.00 82.81 117 SER A CA 1
ATOM 942 C C . SER A 1 117 ? 8.690 -6.504 -14.673 1.00 82.81 117 SER A C 1
ATOM 944 O O . SER A 1 117 ? 9.793 -6.135 -15.077 1.00 82.81 117 SER A O 1
ATOM 946 N N . HIS A 1 118 ? 7.811 -5.724 -14.078 1.00 85.94 118 HIS A N 1
ATOM 947 C CA . HIS A 1 118 ? 7.964 -4.312 -13.786 1.00 85.94 118 HIS A CA 1
ATOM 948 C C . HIS A 1 118 ? 7.958 -4.049 -12.268 1.00 85.94 118 HIS A C 1
ATOM 950 O O . HIS A 1 118 ? 8.291 -2.951 -11.836 1.00 85.94 118 HIS A O 1
ATOM 956 N N . ALA A 1 119 ? 7.661 -5.086 -11.470 1.00 88.38 119 ALA A N 1
ATOM 957 C CA . ALA A 1 119 ? 7.806 -5.132 -10.017 1.00 88.38 119 ALA A CA 1
ATOM 958 C C . ALA A 1 119 ? 7.203 -3.908 -9.304 1.00 88.38 119 ALA A C 1
ATOM 960 O O . ALA A 1 119 ? 7.929 -3.155 -8.656 1.00 88.38 119 ALA A O 1
ATOM 961 N N . LEU A 1 120 ? 5.885 -3.710 -9.402 1.00 92.12 120 LEU A N 1
ATOM 962 C CA . LEU A 1 120 ? 5.232 -2.629 -8.657 1.00 92.12 120 LEU A CA 1
ATOM 963 C C . LEU A 1 120 ? 5.348 -2.869 -7.150 1.00 92.12 120 LEU A C 1
ATOM 965 O O . LEU A 1 120 ? 5.395 -4.015 -6.690 1.00 92.12 120 LEU A O 1
ATOM 969 N N . ARG A 1 121 ? 5.422 -1.786 -6.386 1.00 92.56 121 ARG A N 1
ATOM 970 C CA . ARG A 1 121 ? 5.367 -1.753 -4.925 1.00 92.56 121 ARG A CA 1
ATOM 971 C C . ARG A 1 121 ? 4.440 -0.632 -4.506 1.00 92.56 121 ARG A C 1
ATOM 973 O O . ARG A 1 121 ? 4.367 0.375 -5.201 1.00 92.56 121 ARG A O 1
ATOM 980 N N . PHE A 1 122 ? 3.807 -0.804 -3.354 1.00 94.75 122 PHE A N 1
ATOM 981 C CA . PHE A 1 122 ? 3.167 0.300 -2.661 1.00 94.75 122 PHE A CA 1
ATOM 982 C C . PHE A 1 122 ? 4.009 0.742 -1.462 1.00 94.75 122 PHE A C 1
ATOM 984 O O . PHE A 1 122 ? 4.675 -0.082 -0.821 1.00 94.75 122 PHE A O 1
ATOM 991 N N . GLU A 1 123 ? 3.950 2.029 -1.154 1.00 94.19 123 GLU A N 1
ATOM 992 C CA . GLU A 1 123 ? 4.388 2.629 0.104 1.00 94.19 123 GLU A CA 1
ATOM 993 C C . GLU A 1 123 ? 3.286 3.558 0.611 1.00 94.19 123 GLU A C 1
ATOM 995 O O . GLU A 1 123 ? 2.556 4.142 -0.185 1.00 94.19 123 GLU A O 1
ATOM 1000 N N . VAL A 1 124 ? 3.167 3.683 1.928 1.00 95.19 124 VAL A N 1
ATOM 1001 C CA . VAL A 1 124 ? 2.196 4.573 2.576 1.00 95.19 124 VAL A CA 1
ATOM 1002 C C . VAL A 1 124 ? 2.973 5.674 3.284 1.00 95.19 124 VAL A C 1
ATOM 1004 O O . VAL A 1 124 ? 4.055 5.408 3.829 1.00 95.19 124 VAL A O 1
ATOM 1007 N N . ILE A 1 125 ? 2.456 6.899 3.229 1.00 94.38 125 ILE A N 1
ATOM 1008 C CA . ILE A 1 125 ? 2.983 8.019 4.006 1.00 94.38 125 ILE A CA 1
ATOM 1009 C C . ILE A 1 125 ? 2.903 7.678 5.492 1.00 94.38 125 ILE A C 1
ATOM 1011 O O . ILE A 1 125 ? 2.011 6.948 5.923 1.00 94.38 125 ILE A O 1
ATOM 1015 N N . ARG A 1 126 ? 3.893 8.118 6.262 1.00 93.81 126 ARG A N 1
ATOM 1016 C CA . ARG A 1 126 ? 3.932 7.859 7.704 1.00 93.81 126 ARG A CA 1
ATOM 1017 C C . ARG A 1 126 ? 3.180 8.949 8.467 1.00 93.81 126 ARG A C 1
ATOM 1019 O O . ARG A 1 126 ? 3.071 10.055 7.940 1.00 93.81 126 ARG A O 1
ATOM 1026 N N . PRO A 1 127 ? 2.735 8.677 9.703 1.00 92.88 127 PRO A N 1
ATOM 1027 C CA . PRO A 1 127 ? 2.170 9.709 10.565 1.00 92.88 127 PRO A CA 1
ATOM 1028 C C . PRO A 1 127 ? 3.107 10.918 10.691 1.00 92.88 127 PRO A C 1
ATOM 1030 O O . PRO A 1 127 ? 4.319 10.746 10.847 1.00 92.88 127 PRO A O 1
ATOM 1033 N N . GLY A 1 128 ? 2.573 12.132 10.560 1.00 90.88 128 GLY A N 1
ATOM 1034 C CA . GLY A 1 128 ? 3.348 13.377 10.559 1.00 90.88 128 GLY A CA 1
ATOM 1035 C C . GLY A 1 128 ? 4.383 13.552 9.434 1.00 90.88 128 GLY A C 1
ATOM 1036 O O . GLY A 1 128 ? 5.136 14.524 9.476 1.00 90.88 128 GLY A O 1
ATOM 1037 N N . GLN A 1 129 ? 4.466 12.651 8.445 1.00 92.31 129 GLN A N 1
ATOM 1038 C CA . GLN A 1 129 ? 5.408 12.793 7.332 1.00 92.31 129 GLN A CA 1
ATOM 1039 C C . GLN A 1 129 ? 4.877 13.779 6.287 1.00 92.31 129 GLN A C 1
ATOM 1041 O O . GLN A 1 129 ? 3.746 13.655 5.823 1.00 92.31 129 GLN A O 1
ATOM 1046 N N . THR A 1 130 ? 5.716 14.716 5.840 1.00 92.50 130 THR A N 1
ATOM 1047 C CA . THR A 1 130 ? 5.327 15.637 4.760 1.00 92.50 130 THR A CA 1
ATOM 1048 C C . THR A 1 130 ? 5.292 14.932 3.402 1.00 92.50 130 THR A C 1
ATOM 1050 O O . THR A 1 130 ? 6.059 13.999 3.134 1.00 92.50 130 THR A O 1
ATOM 1053 N N . LEU A 1 131 ? 4.426 15.398 2.495 1.00 91.25 131 LEU A N 1
ATOM 1054 C CA . LEU A 1 131 ? 4.324 14.827 1.148 1.00 91.25 131 LEU A CA 1
ATOM 1055 C C . LEU A 1 131 ? 5.649 14.932 0.374 1.00 91.25 131 LEU A C 1
ATOM 1057 O O . LEU A 1 131 ? 6.026 13.993 -0.327 1.00 91.25 131 LEU A O 1
ATOM 1061 N N . GLU A 1 132 ? 6.374 16.041 0.525 1.00 90.38 132 GLU A N 1
ATOM 1062 C CA . GLU A 1 132 ? 7.672 16.260 -0.122 1.00 90.38 132 GLU A CA 1
ATOM 1063 C C . GLU A 1 132 ? 8.720 15.256 0.371 1.00 90.38 132 GLU A C 1
ATOM 1065 O O . GLU A 1 132 ? 9.347 14.563 -0.437 1.00 90.38 132 GLU A O 1
ATOM 1070 N N . ASN A 1 133 ? 8.844 15.085 1.692 1.00 89.75 133 ASN A N 1
ATOM 1071 C CA . ASN A 1 133 ? 9.763 14.111 2.275 1.00 89.75 133 ASN A CA 1
ATOM 1072 C C . ASN A 1 133 ? 9.372 12.664 1.906 1.00 89.75 133 ASN A C 1
ATOM 1074 O O . ASN A 1 133 ? 10.230 11.814 1.642 1.00 89.75 133 ASN A O 1
ATOM 1078 N N . PHE A 1 134 ? 8.070 12.368 1.809 1.00 91.00 134 PHE A N 1
ATOM 1079 C CA . PHE A 1 134 ? 7.571 11.074 1.338 1.00 91.00 134 PHE A CA 1
ATOM 1080 C C . PHE A 1 134 ? 7.966 10.786 -0.117 1.00 91.00 134 PHE A C 1
ATOM 1082 O O . PHE A 1 134 ? 8.485 9.705 -0.418 1.00 91.0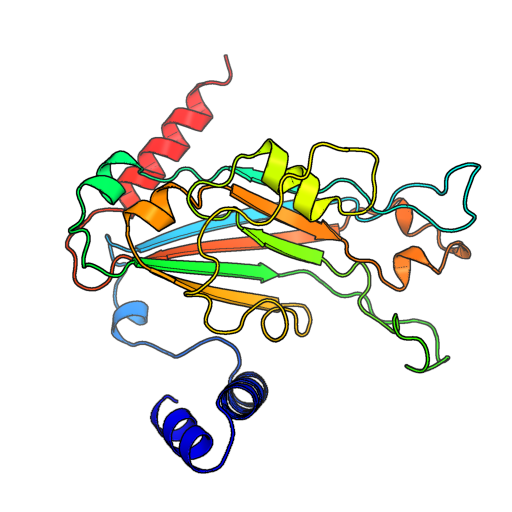0 134 PHE A O 1
ATOM 1089 N N . GLN A 1 135 ? 7.786 11.754 -1.015 1.00 89.69 135 GLN A N 1
ATOM 1090 C CA . GLN A 1 135 ? 8.205 11.634 -2.411 1.00 89.69 135 GLN A CA 1
ATOM 1091 C C . GLN A 1 135 ? 9.726 11.470 -2.532 1.00 89.69 135 GLN A C 1
ATOM 1093 O O . GLN A 1 135 ? 10.195 10.597 -3.270 1.00 89.69 135 GLN A O 1
ATOM 1098 N N . ALA A 1 136 ? 10.503 12.246 -1.770 1.00 87.19 136 ALA A N 1
ATOM 1099 C CA . ALA A 1 136 ? 11.961 12.153 -1.741 1.00 87.19 136 ALA A CA 1
ATOM 1100 C C . ALA A 1 136 ? 12.431 10.754 -1.292 1.00 87.19 136 ALA A C 1
ATOM 1102 O O . ALA A 1 136 ? 13.266 10.123 -1.953 1.00 87.19 136 ALA A O 1
ATOM 1103 N N . LYS A 1 137 ? 11.813 10.205 -0.236 1.00 85.94 137 LYS A N 1
ATOM 1104 C CA . LYS A 1 137 ? 12.064 8.844 0.270 1.00 85.94 137 LYS A CA 1
ATOM 1105 C C . LYS A 1 137 ? 11.842 7.762 -0.789 1.00 85.94 137 LYS A C 1
ATOM 1107 O O . LYS A 1 137 ? 12.605 6.792 -0.835 1.00 85.94 137 LYS A O 1
ATOM 1112 N N . ILE A 1 138 ? 10.789 7.881 -1.600 1.00 84.44 138 ILE A N 1
ATOM 1113 C CA . ILE A 1 138 ? 10.466 6.904 -2.652 1.00 84.44 138 ILE A CA 1
ATOM 1114 C C . ILE A 1 138 ? 11.441 7.025 -3.816 1.00 84.44 138 ILE A C 1
ATOM 1116 O O . ILE A 1 138 ? 11.945 6.012 -4.304 1.00 84.44 138 ILE A O 1
ATOM 1120 N N . ASN A 1 139 ? 11.728 8.255 -4.237 1.00 80.94 139 ASN A N 1
ATOM 1121 C CA . ASN A 1 139 ? 12.552 8.501 -5.408 1.00 80.94 139 ASN A CA 1
ATOM 1122 C C . ASN A 1 139 ? 14.005 8.072 -5.212 1.00 80.94 139 ASN A C 1
ATOM 1124 O O . ASN A 1 139 ? 14.628 7.734 -6.212 1.00 80.94 139 ASN A O 1
ATOM 1128 N N . LYS A 1 140 ? 14.517 8.043 -3.969 1.00 64.88 140 LYS A N 1
ATOM 1129 C CA . LYS A 1 140 ? 15.773 7.429 -3.466 1.00 64.88 140 LYS A CA 1
ATOM 1130 C C . LYS A 1 140 ? 17.076 7.602 -4.280 1.00 64.88 140 LYS A C 1
ATOM 1132 O O . LYS A 1 140 ? 18.102 7.086 -3.853 1.00 64.88 140 LYS A O 1
ATOM 1137 N N . LEU A 1 141 ? 17.053 8.268 -5.435 1.00 47.53 141 LEU A N 1
ATOM 1138 C CA . LEU A 1 141 ? 18.065 8.220 -6.498 1.00 47.53 141 LEU A CA 1
ATOM 1139 C C . LEU A 1 141 ? 17.919 9.339 -7.557 1.00 47.53 141 LEU A C 1
ATOM 1141 O O . LEU A 1 141 ? 18.629 9.300 -8.560 1.00 47.53 141 LEU A O 1
ATOM 1145 N N . MET A 1 142 ? 17.042 10.332 -7.372 1.00 39.78 142 MET A N 1
ATOM 1146 C CA . MET A 1 142 ? 16.938 11.496 -8.268 1.00 39.78 142 MET A CA 1
ATOM 1147 C C . MET A 1 142 ? 16.974 12.786 -7.437 1.00 39.78 142 MET A C 1
ATOM 1149 O O . MET A 1 142 ? 15.984 13.118 -6.799 1.00 39.78 142 MET A O 1
ATOM 1153 N N . GLU A 1 143 ? 18.145 13.433 -7.417 1.00 44.59 143 GLU A N 1
ATOM 1154 C CA . GLU A 1 143 ? 18.395 14.871 -7.172 1.00 44.59 143 GLU A CA 1
ATOM 1155 C C . GLU A 1 143 ? 17.413 15.631 -6.259 1.00 44.59 143 GLU A C 1
ATOM 1157 O O . GLU A 1 143 ? 16.808 16.611 -6.681 1.00 44.59 143 GLU A O 1
ATOM 1162 N N . TYR A 1 144 ? 17.312 15.251 -4.987 1.00 45.75 144 TYR A N 1
ATOM 1163 C CA . TYR A 1 144 ? 16.856 16.181 -3.953 1.00 45.75 144 TYR A CA 1
ATOM 1164 C C . TYR A 1 144 ? 17.736 16.010 -2.715 1.00 45.75 144 TYR A C 1
ATOM 1166 O O . TYR A 1 144 ? 17.701 14.963 -2.071 1.00 45.75 144 TYR A O 1
ATOM 1174 N N . ASP A 1 145 ? 18.487 17.058 -2.371 1.00 54.81 145 ASP A N 1
ATOM 1175 C CA . ASP A 1 145 ? 19.145 17.235 -1.064 1.00 54.81 145 ASP A CA 1
ATOM 1176 C C . ASP A 1 145 ? 18.121 17.391 0.089 1.00 54.81 145 ASP A C 1
ATOM 1178 O O . ASP A 1 145 ? 18.506 17.565 1.237 1.00 54.81 145 ASP A O 1
ATOM 1182 N N . ASN A 1 146 ? 16.816 17.294 -0.205 1.00 58.62 146 ASN A N 1
ATOM 1183 C CA . ASN A 1 146 ? 15.699 17.591 0.699 1.00 58.62 146 ASN A CA 1
ATOM 1184 C C . ASN A 1 146 ? 15.074 16.338 1.358 1.00 58.62 146 ASN A C 1
ATOM 1186 O O . ASN A 1 146 ? 13.935 16.393 1.814 1.00 58.62 146 ASN A O 1
ATOM 1190 N N . TYR A 1 147 ? 15.737 15.171 1.339 1.00 74.75 147 TYR A N 1
ATOM 1191 C CA . TYR A 1 147 ? 15.274 14.031 2.146 1.00 74.75 147 TYR A CA 1
ATOM 1192 C C . TYR A 1 147 ? 15.795 14.178 3.578 1.00 74.75 147 TYR A C 1
ATOM 1194 O O . TYR A 1 147 ? 16.944 13.833 3.859 1.00 74.75 147 TYR A O 1
ATOM 1202 N N . ASP A 1 148 ? 14.922 14.613 4.482 1.00 70.62 148 ASP A N 1
ATOM 1203 C CA . ASP A 1 148 ? 15.269 14.905 5.880 1.00 70.62 148 ASP A CA 1
ATOM 1204 C C . ASP A 1 148 ? 15.230 13.669 6.796 1.00 70.62 148 ASP A C 1
ATOM 1206 O O . ASP A 1 148 ? 15.479 13.744 8.000 1.00 70.62 148 ASP A O 1
ATOM 1210 N N . GLY A 1 149 ? 14.981 12.487 6.225 1.00 76.00 149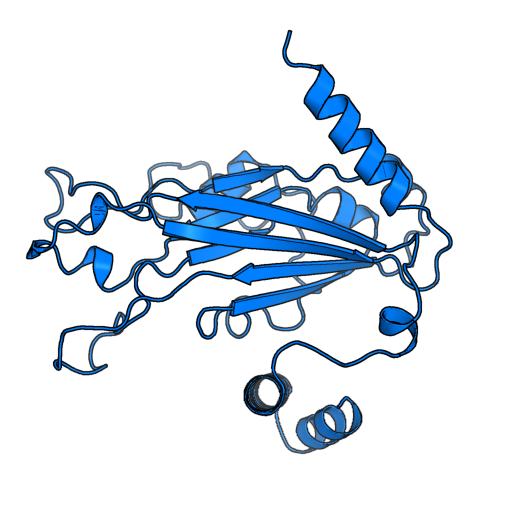 GLY A N 1
ATOM 1211 C CA . GLY A 1 149 ? 14.995 11.223 6.948 1.00 76.00 149 GLY A CA 1
ATOM 1212 C C . GLY A 1 149 ? 13.603 10.659 7.249 1.00 76.00 149 GLY A C 1
ATOM 1213 O O . GLY A 1 149 ? 12.580 11.155 6.776 1.00 76.00 149 GLY A O 1
ATOM 1214 N N . PRO A 1 150 ? 13.549 9.533 7.981 1.00 77.31 150 PRO A N 1
ATOM 1215 C CA . PRO A 1 150 ? 12.292 8.917 8.376 1.00 77.31 150 PRO A CA 1
ATOM 1216 C C . PRO A 1 150 ? 11.551 9.778 9.409 1.00 77.31 150 PRO A C 1
ATOM 1218 O O . PRO A 1 150 ? 12.005 9.899 10.540 1.00 77.31 150 PRO A O 1
ATOM 1221 N N . GLU A 1 151 ? 10.379 10.282 9.038 1.00 81.06 151 GLU A N 1
ATOM 1222 C CA . GLU A 1 151 ? 9.411 10.907 9.950 1.00 81.06 151 GLU A CA 1
ATOM 1223 C C . GLU A 1 151 ? 8.363 9.877 10.389 1.00 81.06 151 GLU A C 1
ATOM 1225 O O . GLU A 1 151 ? 8.094 8.930 9.642 1.00 81.06 151 GLU A O 1
ATOM 1230 N N . GLY A 1 152 ? 7.797 10.046 11.585 1.00 77.62 152 GLY A N 1
ATOM 1231 C CA . GLY A 1 152 ? 6.721 9.196 12.101 1.00 77.62 152 GLY A CA 1
ATOM 1232 C C . GLY A 1 152 ? 7.120 7.765 12.462 1.00 77.62 152 GLY A C 1
ATOM 1233 O O . GLY A 1 152 ? 8.149 7.227 12.026 1.00 77.62 152 GLY A O 1
ATOM 1234 N N . ASP A 1 153 ? 6.263 7.113 13.247 1.00 82.00 153 ASP A N 1
ATOM 1235 C CA . ASP A 1 153 ? 6.393 5.684 13.501 1.00 82.00 153 ASP A CA 1
ATOM 1236 C C . ASP A 1 153 ? 5.944 4.873 12.271 1.00 82.00 153 ASP A C 1
ATOM 1238 O O . ASP A 1 153 ? 4.975 5.183 11.588 1.00 82.00 153 ASP A O 1
ATOM 1242 N N . ASN A 1 154 ? 6.691 3.818 11.957 1.00 82.94 154 ASN A N 1
ATOM 1243 C CA . ASN A 1 154 ? 6.371 2.862 10.894 1.00 82.94 154 ASN A CA 1
ATOM 1244 C C . ASN A 1 154 ? 6.122 1.458 11.464 1.00 82.94 154 ASN A C 1
ATOM 1246 O O . ASN A 1 154 ? 6.140 0.471 10.719 1.00 82.94 154 ASN A O 1
ATOM 1250 N N . SER A 1 155 ? 5.970 1.348 12.782 1.00 88.12 155 SER A N 1
ATOM 1251 C CA . SER A 1 155 ? 5.442 0.158 13.429 1.00 88.12 155 SER A CA 1
ATOM 1252 C C . SER A 1 155 ? 3.961 -0.044 13.057 1.00 88.12 155 SER A C 1
ATOM 1254 O O . SER A 1 155 ? 3.406 0.694 12.244 1.00 88.12 155 SER A O 1
ATOM 1256 N N . GLY A 1 156 ? 3.350 -1.125 13.536 1.00 92.06 156 GLY A N 1
ATOM 1257 C CA . GLY A 1 156 ? 1.943 -1.446 13.258 1.00 92.06 156 GLY A CA 1
ATOM 1258 C C . GLY A 1 156 ? 1.692 -2.279 11.997 1.00 92.06 156 GLY A C 1
ATOM 1259 O O . GLY A 1 156 ? 0.679 -2.966 11.928 1.00 92.06 156 GLY A O 1
ATOM 1260 N N . TRP A 1 157 ? 2.617 -2.306 11.027 1.00 95.00 157 TRP A N 1
ATOM 1261 C CA . TRP A 1 157 ? 2.520 -3.202 9.862 1.00 95.00 157 TRP A CA 1
ATOM 1262 C C . TRP A 1 157 ? 2.784 -4.664 10.240 1.00 95.00 157 TRP A C 1
ATOM 1264 O O . TRP A 1 157 ? 3.849 -4.994 10.772 1.00 95.00 157 TRP A O 1
ATOM 1274 N N . GLU A 1 158 ? 1.865 -5.565 9.892 1.00 92.88 158 GLU A N 1
ATOM 1275 C CA . GLU A 1 158 ? 1.956 -6.972 10.284 1.00 92.88 158 GLU A CA 1
ATOM 1276 C C . GLU A 1 158 ? 3.044 -7.738 9.513 1.00 92.88 158 GLU A C 1
ATOM 1278 O O . GLU A 1 158 ? 3.863 -8.452 10.107 1.00 92.88 158 GLU A O 1
ATOM 1283 N N . TYR A 1 159 ? 3.085 -7.621 8.185 1.00 91.75 159 TYR A N 1
ATOM 1284 C CA . TYR A 1 159 ? 4.025 -8.377 7.349 1.00 91.75 159 TYR A CA 1
ATOM 1285 C C . TYR A 1 159 ? 5.278 -7.569 7.003 1.00 91.75 159 TYR A C 1
ATOM 1287 O O . TYR A 1 159 ? 6.380 -8.124 6.883 1.00 91.75 159 TYR A O 1
ATOM 1295 N N . GLY A 1 160 ? 5.120 -6.259 6.837 1.00 90.81 160 GLY A N 1
ATOM 1296 C CA . GLY A 1 160 ? 6.171 -5.334 6.456 1.00 90.81 160 GLY A CA 1
ATOM 1297 C C . GLY A 1 160 ? 6.679 -5.534 5.023 1.00 90.81 160 GLY A C 1
ATOM 1298 O O . GLY A 1 160 ? 6.365 -6.495 4.309 1.00 90.81 160 GLY A O 1
ATOM 1299 N N . SER A 1 161 ? 7.566 -4.631 4.599 1.00 85.00 161 SER A N 1
ATOM 1300 C CA . SER A 1 161 ? 8.056 -4.521 3.212 1.00 85.00 161 SER A CA 1
ATOM 1301 C C . SER A 1 161 ? 8.776 -5.764 2.665 1.00 85.00 161 SER A C 1
ATOM 1303 O O . SER A 1 161 ? 8.972 -5.899 1.453 1.00 85.00 161 SER A O 1
ATOM 1305 N N . ALA A 1 162 ? 9.216 -6.680 3.531 1.00 85.88 162 ALA A N 1
ATOM 1306 C CA . ALA A 1 162 ? 9.882 -7.914 3.129 1.00 85.88 162 ALA A CA 1
ATOM 1307 C C . ALA A 1 162 ? 8.894 -9.029 2.756 1.00 85.88 162 ALA A C 1
ATOM 1309 O O . ALA A 1 162 ? 9.138 -9.741 1.779 1.00 85.88 162 ALA A O 1
ATOM 1310 N N . LEU A 1 163 ? 7.811 -9.193 3.522 1.00 90.06 163 LEU A N 1
ATOM 1311 C CA . LEU A 1 163 ? 6.854 -10.288 3.346 1.00 90.06 163 LEU A CA 1
ATOM 1312 C C . LEU A 1 163 ? 5.659 -9.884 2.475 1.00 90.06 163 LEU A C 1
ATOM 1314 O O . LEU A 1 163 ? 5.227 -10.711 1.674 1.00 90.06 163 LEU A O 1
ATOM 1318 N N . ARG A 1 164 ? 5.212 -8.619 2.528 1.00 91.19 164 ARG A N 1
ATOM 1319 C CA . ARG A 1 164 ? 4.046 -8.140 1.764 1.00 91.19 164 ARG A CA 1
ATOM 1320 C C . ARG A 1 164 ? 4.201 -8.205 0.246 1.00 91.19 164 ARG A C 1
ATOM 1322 O O . ARG A 1 164 ? 3.217 -8.246 -0.462 1.00 91.19 164 ARG A O 1
ATOM 1329 N N . LYS A 1 165 ? 5.431 -8.229 -0.279 1.00 86.75 165 LYS A N 1
ATOM 1330 C CA . LYS A 1 165 ? 5.741 -8.073 -1.720 1.00 86.75 165 LYS A CA 1
ATOM 1331 C C . LYS A 1 165 ? 5.868 -9.375 -2.528 1.00 86.75 165 LYS A C 1
ATOM 1333 O O . LYS A 1 165 ? 6.561 -9.407 -3.550 1.00 86.75 165 LYS A O 1
ATOM 1338 N N . ARG A 1 166 ? 5.325 -10.490 -2.034 1.00 82.75 166 ARG A N 1
ATOM 1339 C CA . ARG A 1 166 ? 5.516 -11.814 -2.652 1.00 82.75 166 ARG A CA 1
ATOM 1340 C C . ARG A 1 166 ? 4.492 -12.059 -3.759 1.00 82.75 166 ARG A C 1
ATOM 1342 O O . ARG A 1 166 ? 3.300 -11.957 -3.530 1.00 82.75 166 ARG A O 1
ATOM 1349 N N . GLY A 1 167 ? 4.970 -12.446 -4.942 1.00 84.50 167 GLY A N 1
ATOM 1350 C CA . GLY A 1 167 ? 4.101 -12.719 -6.091 1.00 84.50 167 GLY A CA 1
ATOM 1351 C C . GLY A 1 167 ? 3.508 -11.449 -6.711 1.00 84.50 167 GLY A C 1
ATOM 1352 O O . GLY A 1 167 ? 4.127 -10.384 -6.651 1.00 84.50 167 GLY A O 1
ATOM 1353 N N . SER A 1 168 ? 2.346 -11.605 -7.342 1.00 87.50 168 SER A N 1
ATOM 1354 C CA . SER A 1 168 ? 1.550 -10.568 -8.023 1.00 87.50 168 SER A CA 1
ATOM 1355 C C . SER A 1 168 ? 0.537 -9.860 -7.120 1.00 87.50 168 SER A C 1
ATOM 1357 O O . SER A 1 168 ? -0.006 -8.834 -7.513 1.00 87.50 168 SER A O 1
ATOM 1359 N N . LEU A 1 169 ? 0.282 -10.407 -5.928 1.00 92.12 169 LEU A N 1
ATOM 1360 C CA . LEU A 1 169 ? -0.645 -9.860 -4.944 1.00 92.12 169 LEU A CA 1
ATOM 1361 C C . LEU A 1 169 ? 0.147 -9.416 -3.721 1.00 92.12 169 LEU A C 1
ATOM 1363 O O . LEU A 1 169 ? 0.697 -10.250 -2.999 1.00 92.12 169 LEU A O 1
ATOM 1367 N N . HIS A 1 170 ? 0.254 -8.110 -3.511 1.00 94.44 170 HIS A N 1
ATOM 1368 C CA . HIS A 1 170 ? 0.958 -7.545 -2.370 1.00 94.44 170 HIS A CA 1
ATOM 1369 C C . HIS A 1 170 ? -0.052 -7.025 -1.383 1.00 94.44 170 HIS A C 1
ATOM 1371 O O . HIS A 1 170 ? -0.785 -6.111 -1.720 1.00 94.44 170 HIS A O 1
ATOM 1377 N N . SER A 1 171 ? -0.084 -7.579 -0.182 1.00 95.56 171 SER A N 1
ATOM 1378 C CA . SER A 1 171 ? -1.062 -7.187 0.823 1.00 95.56 171 SER A CA 1
ATOM 1379 C C . SER A 1 171 ? -0.392 -7.057 2.180 1.00 95.56 171 SER A C 1
ATOM 1381 O O . SER A 1 171 ? 0.509 -7.828 2.524 1.00 95.56 171 SER A O 1
ATOM 1383 N N . ASP A 1 172 ? -0.777 -6.032 2.921 1.00 95.62 172 ASP A N 1
ATOM 1384 C CA . ASP A 1 172 ? -0.359 -5.827 4.298 1.00 95.62 172 ASP A CA 1
ATOM 1385 C C . ASP A 1 172 ? -1.443 -5.068 5.045 1.00 95.62 172 ASP A C 1
ATOM 1387 O O . ASP A 1 172 ? -2.244 -4.357 4.433 1.00 95.62 172 ASP A O 1
ATOM 1391 N N . PHE A 1 173 ? -1.443 -5.211 6.361 1.00 94.81 173 PHE A N 1
ATOM 1392 C CA . PHE A 1 173 ? -2.319 -4.430 7.207 1.00 94.81 173 PHE A CA 1
ATOM 1393 C C . PHE A 1 173 ? -1.540 -3.757 8.318 1.00 94.81 173 PHE A C 1
ATOM 1395 O O . PHE A 1 173 ? -0.599 -4.323 8.881 1.00 94.81 173 PHE A O 1
ATOM 1402 N N . TRP A 1 174 ? -1.942 -2.530 8.592 1.00 96.19 174 TRP A N 1
ATOM 1403 C CA . TRP A 1 174 ? -1.423 -1.691 9.645 1.00 96.19 174 TRP A CA 1
ATOM 1404 C C . TRP A 1 174 ? -2.478 -1.558 10.740 1.00 96.19 174 TRP A C 1
ATOM 1406 O O . TRP A 1 174 ? -3.666 -1.459 10.433 1.00 96.19 174 TRP A O 1
ATOM 1416 N N . ILE A 1 175 ? -2.042 -1.592 11.996 1.00 95.06 175 ILE A N 1
ATOM 1417 C CA . ILE A 1 175 ? -2.871 -1.332 13.174 1.00 95.06 175 ILE A CA 1
ATOM 1418 C C . ILE A 1 175 ? -2.194 -0.238 13.994 1.00 95.06 175 ILE A C 1
ATOM 1420 O O . ILE A 1 175 ? -0.997 -0.343 14.274 1.00 95.06 175 ILE A O 1
ATOM 1424 N N . GLY A 1 176 ? -2.963 0.765 14.402 1.00 94.50 176 GLY A N 1
ATOM 1425 C CA . GLY A 1 176 ? -2.494 1.834 15.276 1.00 94.50 176 GLY A CA 1
ATOM 1426 C C . GLY A 1 176 ? -3.611 2.799 15.651 1.00 94.50 176 GLY A C 1
ATOM 1427 O O . GLY A 1 176 ? -4.789 2.442 15.576 1.00 94.50 176 GLY A O 1
ATOM 1428 N N . SER A 1 177 ? -3.227 4.005 16.074 1.00 94.06 177 SER A N 1
ATOM 1429 C CA . SER A 1 177 ? -4.174 5.005 16.566 1.00 94.06 177 SER A CA 1
ATOM 1430 C C . SER A 1 177 ? -4.986 5.650 15.429 1.00 94.06 177 SER A C 1
ATOM 1432 O O . SER A 1 177 ? -4.495 5.764 14.298 1.00 94.06 177 SER A O 1
ATOM 1434 N N . PRO A 1 178 ? -6.217 6.119 15.701 1.00 93.19 178 PRO A N 1
ATOM 1435 C CA . PRO A 1 178 ? -7.003 6.890 14.739 1.00 93.19 178 PRO A CA 1
ATOM 1436 C C . PRO A 1 178 ? -6.292 8.154 14.241 1.00 93.19 178 PRO A C 1
ATOM 1438 O O . PRO A 1 178 ? -6.405 8.511 13.069 1.00 93.19 178 PRO A O 1
ATOM 1441 N N . GLN A 1 179 ? -5.531 8.815 15.118 1.00 92.31 179 GLN A N 1
ATOM 1442 C CA . GLN A 1 179 ? -4.789 10.035 14.806 1.00 92.31 179 GLN A CA 1
ATOM 1443 C C . GLN A 1 179 ? -3.656 9.753 13.817 1.00 92.31 179 GLN A C 1
ATOM 1445 O O . GLN A 1 179 ? -3.510 10.473 12.833 1.00 92.31 179 GLN A O 1
ATOM 1450 N N . ASP A 1 180 ? -2.909 8.667 14.033 1.00 93.94 180 ASP A N 1
ATOM 1451 C CA . ASP A 1 180 ? -1.880 8.226 13.093 1.00 93.94 180 ASP A CA 1
ATOM 1452 C C . ASP A 1 180 ? -2.497 7.864 11.735 1.00 93.94 180 ASP A C 1
ATOM 1454 O O . ASP A 1 180 ? -1.957 8.232 10.692 1.00 93.94 180 ASP A O 1
ATOM 1458 N N . LEU A 1 181 ? -3.653 7.186 11.725 1.00 93.75 181 LEU A N 1
ATOM 1459 C CA . LEU A 1 181 ? -4.340 6.838 10.481 1.00 93.75 181 LEU A CA 1
ATOM 1460 C C . LEU A 1 181 ? -4.794 8.074 9.696 1.00 93.75 181 LEU A C 1
ATOM 1462 O O . LEU A 1 181 ? -4.691 8.082 8.468 1.00 93.75 181 LEU A O 1
ATOM 1466 N N . ALA A 1 182 ? -5.272 9.111 10.389 1.00 92.75 182 ALA A N 1
ATOM 1467 C CA . ALA A 1 182 ? -5.685 10.365 9.767 1.00 92.75 182 ALA A CA 1
ATOM 1468 C C . ALA A 1 182 ? -4.528 11.040 9.006 1.00 92.75 182 ALA A C 1
ATOM 1470 O O . ALA A 1 182 ? -4.744 11.607 7.935 1.00 92.75 182 ALA A O 1
ATOM 1471 N N . ASP A 1 183 ? -3.297 10.909 9.507 1.00 93.25 183 ASP A N 1
ATOM 1472 C CA . ASP A 1 183 ? -2.089 11.391 8.832 1.00 93.25 183 ASP A CA 1
ATOM 1473 C C . ASP A 1 183 ? -1.623 10.453 7.697 1.00 93.25 183 ASP A C 1
ATOM 1475 O O . ASP A 1 183 ? -0.959 10.882 6.752 1.00 93.25 183 ASP A O 1
ATOM 1479 N N . MET A 1 184 ? -1.988 9.167 7.728 1.00 94.19 184 MET A N 1
ATOM 1480 C CA . MET A 1 184 ? -1.649 8.164 6.705 1.00 94.19 184 MET A CA 1
ATOM 1481 C C . MET A 1 184 ? -2.551 8.254 5.457 1.00 94.19 184 MET A C 1
ATOM 1483 O O . MET A 1 184 ? -3.119 7.265 4.987 1.00 94.19 184 MET A O 1
ATOM 1487 N N . HIS A 1 185 ? -2.664 9.452 4.885 1.00 92.06 185 HIS A N 1
ATOM 1488 C CA . HIS A 1 185 ? -3.617 9.792 3.821 1.00 92.06 185 HIS A CA 1
ATOM 1489 C C . HIS A 1 185 ? -3.070 9.650 2.391 1.00 92.06 185 HIS A C 1
ATOM 1491 O O . HIS A 1 185 ? -3.771 9.959 1.431 1.00 92.06 185 HIS A O 1
ATOM 1497 N N . THR A 1 186 ? -1.810 9.239 2.209 1.00 95.44 186 THR A N 1
ATOM 1498 C CA . THR A 1 186 ? -1.193 9.117 0.876 1.00 95.44 186 THR A CA 1
ATOM 1499 C C . THR A 1 186 ? -0.572 7.744 0.657 1.00 95.44 186 THR A C 1
ATOM 1501 O O . THR A 1 186 ? 0.244 7.278 1.455 1.00 95.44 186 THR A O 1
ATOM 1504 N N . ILE A 1 187 ? -0.895 7.122 -0.477 1.00 96.12 187 ILE A N 1
ATOM 1505 C CA . ILE A 1 187 ? -0.274 5.882 -0.954 1.00 96.12 187 ILE A CA 1
ATOM 1506 C C . ILE A 1 187 ? 0.442 6.152 -2.271 1.00 96.12 187 ILE A C 1
ATOM 1508 O O . ILE A 1 187 ? -0.103 6.766 -3.183 1.00 96.12 187 ILE A O 1
ATOM 1512 N N . ALA A 1 188 ? 1.667 5.657 -2.391 1.00 95.38 188 ALA A N 1
ATOM 1513 C CA . ALA A 1 188 ? 2.428 5.687 -3.626 1.00 95.38 188 ALA A CA 1
ATOM 1514 C C . ALA A 1 188 ? 2.535 4.294 -4.231 1.00 95.38 188 ALA A C 1
ATOM 1516 O O . ALA A 1 188 ? 2.859 3.342 -3.523 1.00 95.38 188 ALA A O 1
ATOM 1517 N N . ILE A 1 189 ? 2.363 4.193 -5.546 1.00 94.75 189 ILE A N 1
ATOM 1518 C CA . ILE A 1 189 ? 2.685 3.004 -6.332 1.00 94.75 189 ILE A CA 1
ATOM 1519 C C . ILE A 1 189 ? 3.886 3.315 -7.213 1.00 94.75 189 ILE A C 1
ATOM 1521 O O . ILE A 1 189 ? 3.866 4.257 -8.005 1.00 94.75 189 ILE A O 1
ATOM 1525 N N . CYS A 1 190 ? 4.942 2.514 -7.084 1.00 91.62 190 CYS A N 1
ATOM 1526 C CA . CYS A 1 190 ? 6.181 2.722 -7.817 1.00 91.62 190 CYS A CA 1
ATOM 1527 C C . CYS A 1 190 ? 6.791 1.411 -8.348 1.00 91.62 190 CYS A C 1
ATOM 1529 O O . CYS A 1 190 ? 6.693 0.355 -7.713 1.00 91.62 190 CYS A O 1
ATOM 1531 N N . PRO A 1 191 ? 7.445 1.454 -9.518 1.00 90.31 191 PRO A N 1
ATOM 1532 C CA . PRO A 1 191 ? 8.210 0.333 -10.051 1.00 90.31 191 PRO A CA 1
ATOM 1533 C C . PRO A 1 191 ? 9.589 0.252 -9.374 1.00 90.31 191 PRO A C 1
ATOM 1535 O O . PRO A 1 191 ? 10.283 1.258 -9.252 1.00 90.31 191 PRO A O 1
ATOM 1538 N N . VAL A 1 192 ? 10.041 -0.948 -8.982 1.00 84.31 192 VAL A N 1
ATOM 1539 C CA . VAL A 1 192 ? 11.390 -1.139 -8.385 1.00 84.31 192 VAL A CA 1
ATOM 1540 C C . VAL A 1 192 ? 12.409 -1.819 -9.303 1.00 84.31 192 VAL A C 1
ATOM 1542 O O . VAL A 1 192 ? 13.544 -2.071 -8.900 1.00 84.31 192 VAL A O 1
ATOM 1545 N N . GLY A 1 193 ? 12.037 -2.081 -10.556 1.00 79.62 193 GLY A N 1
ATOM 1546 C CA . GLY A 1 193 ? 12.912 -2.710 -11.544 1.00 79.62 193 GLY A CA 1
ATOM 1547 C C . GLY A 1 193 ? 12.692 -4.215 -11.683 1.00 79.62 193 GLY A C 1
ATOM 1548 O O . GLY A 1 193 ? 12.297 -4.916 -10.754 1.00 79.62 193 GLY A O 1
ATOM 1549 N N . GLY A 1 194 ? 12.942 -4.703 -12.892 1.00 81.25 194 GLY A N 1
ATOM 1550 C CA . GLY A 1 194 ? 12.563 -6.036 -13.331 1.00 81.25 194 GLY A CA 1
ATOM 1551 C C . GLY A 1 194 ? 13.117 -6.343 -14.716 1.00 81.25 194 GLY A C 1
ATOM 1552 O O . GLY A 1 194 ? 13.832 -5.522 -15.289 1.00 81.25 194 GLY A O 1
ATOM 1553 N N . TRP A 1 195 ? 12.809 -7.508 -15.286 1.00 81.31 195 TRP A N 1
ATOM 1554 C CA . TRP A 1 195 ? 13.373 -7.871 -16.597 1.00 81.31 195 TRP A CA 1
ATOM 1555 C C . TRP A 1 195 ? 12.919 -6.935 -17.727 1.00 81.31 195 TRP A C 1
ATOM 1557 O O . TRP A 1 195 ? 13.677 -6.768 -18.679 1.00 81.31 195 TRP A O 1
ATOM 1567 N N . TRP A 1 196 ? 11.741 -6.301 -17.618 1.00 84.62 196 TRP A N 1
ATOM 1568 C CA . TRP A 1 196 ? 11.294 -5.275 -18.572 1.00 84.62 196 TRP A CA 1
ATOM 1569 C C . TRP A 1 196 ? 12.285 -4.112 -18.655 1.00 84.62 196 TRP A C 1
ATOM 1571 O O . TRP A 1 196 ? 12.499 -3.572 -19.734 1.00 84.62 196 TRP A O 1
ATOM 1581 N N . LYS A 1 197 ? 12.932 -3.765 -17.535 1.00 80.56 197 LYS A N 1
ATOM 1582 C CA . LYS A 1 197 ? 13.943 -2.706 -17.491 1.00 80.56 197 LYS A CA 1
ATOM 1583 C C . LYS A 1 197 ? 15.206 -3.100 -18.253 1.00 80.56 197 LYS A C 1
ATOM 1585 O O . LYS A 1 197 ? 15.756 -2.289 -18.975 1.00 80.56 197 LYS A O 1
ATOM 1590 N N . TYR A 1 198 ? 15.678 -4.334 -18.092 1.00 77.44 198 TYR A N 1
ATOM 1591 C CA . TYR A 1 198 ? 16.999 -4.747 -18.588 1.00 77.44 198 TYR A CA 1
ATOM 1592 C C . TYR A 1 198 ? 16.972 -5.402 -19.975 1.00 77.44 198 TYR A C 1
ATOM 1594 O O . TYR A 1 198 ? 18.021 -5.599 -20.587 1.00 77.44 198 TYR A O 1
ATOM 1602 N N . LYS A 1 199 ? 15.791 -5.764 -20.490 1.00 75.81 199 LYS A N 1
ATOM 1603 C CA . LYS A 1 199 ? 15.628 -6.344 -21.827 1.00 75.81 199 LYS A CA 1
ATOM 1604 C C . LYS A 1 199 ? 15.208 -5.269 -22.831 1.00 75.81 199 LYS A C 1
ATOM 1606 O O . LYS A 1 199 ? 14.060 -5.211 -23.257 1.00 75.81 199 LYS A O 1
ATOM 1611 N N . THR A 1 200 ? 16.167 -4.436 -23.222 1.00 72.25 200 THR A N 1
ATOM 1612 C CA . THR A 1 200 ? 15.948 -3.278 -24.108 1.00 72.25 200 THR A CA 1
ATOM 1613 C C . THR A 1 200 ? 15.517 -3.644 -25.527 1.00 72.25 200 THR A C 1
ATOM 1615 O O . THR A 1 200 ? 14.813 -2.869 -26.153 1.00 72.25 200 THR A O 1
ATOM 1618 N N . ALA A 1 201 ? 15.855 -4.841 -26.015 1.00 74.44 201 ALA A N 1
ATOM 1619 C CA . ALA A 1 201 ? 15.532 -5.280 -27.377 1.00 74.44 201 ALA A CA 1
ATOM 1620 C C . ALA A 1 201 ? 14.024 -5.410 -27.691 1.00 74.44 201 ALA A C 1
ATOM 1622 O O . ALA A 1 201 ? 13.670 -5.571 -28.852 1.00 74.44 201 ALA A O 1
ATOM 1623 N N . GLU A 1 202 ? 13.150 -5.404 -26.677 1.00 77.19 202 GLU A N 1
ATOM 1624 C CA . GLU A 1 202 ? 11.689 -5.496 -26.845 1.00 77.19 202 GLU A CA 1
ATOM 1625 C C . GLU A 1 202 ? 10.963 -4.170 -26.567 1.00 77.19 202 GLU A C 1
ATOM 1627 O O . GLU A 1 202 ? 9.737 -4.161 -26.518 1.00 77.19 202 GLU A O 1
ATOM 1632 N N . ASP A 1 203 ? 11.695 -3.084 -26.295 1.00 83.00 203 ASP A N 1
ATOM 1633 C CA . ASP A 1 203 ? 11.138 -1.755 -26.001 1.00 83.00 203 ASP A CA 1
ATOM 1634 C C . ASP A 1 203 ? 10.003 -1.732 -24.958 1.00 83.00 203 ASP A C 1
ATOM 1636 O O . ASP A 1 203 ? 9.171 -0.828 -24.919 1.00 83.00 203 ASP A O 1
ATOM 1640 N N . ARG A 1 204 ? 10.018 -2.693 -24.020 1.00 84.94 204 ARG A N 1
ATOM 1641 C CA . ARG A 1 204 ? 9.005 -2.859 -22.957 1.00 84.94 204 ARG A CA 1
ATOM 1642 C C . ARG A 1 204 ? 8.845 -1.642 -22.051 1.00 84.94 204 ARG A C 1
ATOM 1644 O O . ARG A 1 204 ? 7.872 -1.554 -21.311 1.00 84.94 204 ARG A O 1
ATOM 1651 N N . TRP A 1 205 ? 9.793 -0.714 -22.091 1.00 84.62 205 TRP A N 1
ATOM 1652 C CA . TRP A 1 205 ? 9.719 0.550 -21.374 1.00 84.62 205 TRP A CA 1
ATOM 1653 C C . TRP A 1 205 ? 8.622 1.488 -21.907 1.00 84.62 205 TRP A C 1
ATOM 1655 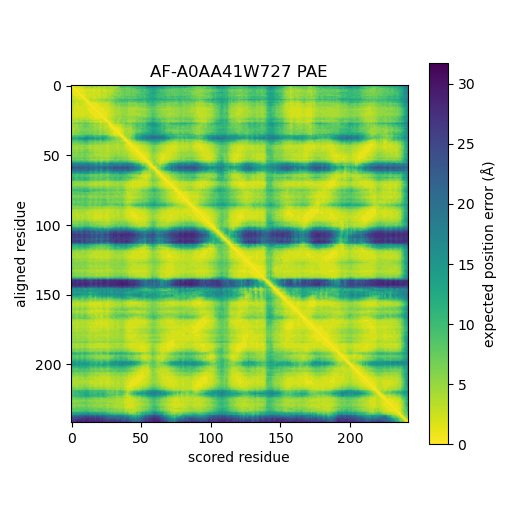O O . TRP A 1 205 ? 8.233 2.402 -21.192 1.00 84.62 205 TRP A O 1
ATOM 1665 N N . GLN A 1 206 ? 8.100 1.267 -23.117 1.00 88.88 206 GLN A N 1
ATOM 1666 C CA . GLN A 1 206 ? 6.983 2.039 -23.684 1.00 88.88 206 GLN A CA 1
ATOM 1667 C C . GLN A 1 206 ? 5.606 1.553 -23.210 1.00 88.88 206 GLN A C 1
ATOM 1669 O O . GLN A 1 206 ? 4.607 2.213 -23.468 1.00 88.88 206 GLN A O 1
ATOM 1674 N N . ASN A 1 207 ? 5.539 0.397 -22.546 1.00 90.94 207 ASN A N 1
ATOM 1675 C CA . ASN A 1 207 ? 4.269 -0.245 -22.238 1.00 90.94 207 ASN A CA 1
ATOM 1676 C C . ASN A 1 207 ? 3.679 0.249 -20.920 1.00 90.94 207 ASN A C 1
ATOM 1678 O O . ASN A 1 207 ? 4.363 0.264 -19.894 1.00 90.94 207 ASN A O 1
ATOM 1682 N N . ASP A 1 208 ? 2.373 0.487 -20.931 1.00 92.88 208 ASP A N 1
ATOM 1683 C CA . ASP A 1 208 ? 1.577 0.651 -19.722 1.00 92.88 208 ASP A CA 1
ATOM 1684 C C . ASP A 1 208 ? 1.151 -0.697 -19.139 1.00 92.88 208 ASP A C 1
ATOM 1686 O O . ASP A 1 208 ? 0.923 -1.681 -19.853 1.00 92.88 208 ASP A O 1
ATOM 1690 N N . VAL A 1 209 ? 1.019 -0.747 -17.813 1.00 93.31 209 VAL A N 1
ATOM 1691 C CA . VAL A 1 209 ? 0.536 -1.928 -17.091 1.00 93.31 209 VAL A CA 1
ATOM 1692 C C . VAL A 1 209 ? -0.625 -1.580 -16.186 1.00 93.31 209 VAL A C 1
ATOM 1694 O O . VAL A 1 209 ? -0.622 -0.550 -15.518 1.00 93.31 209 VAL A O 1
ATOM 1697 N N . ARG A 1 210 ? -1.606 -2.482 -16.150 1.00 95.56 210 ARG A N 1
ATOM 1698 C CA . ARG A 1 210 ? -2.764 -2.385 -15.264 1.00 95.56 210 ARG A CA 1
ATOM 1699 C C . ARG A 1 210 ? -2.423 -2.885 -13.873 1.00 95.56 210 ARG A C 1
ATOM 1701 O O . ARG A 1 210 ? -1.759 -3.915 -13.724 1.00 95.56 210 ARG A O 1
ATOM 1708 N N . TYR A 1 211 ? -2.961 -2.205 -12.877 1.00 96.25 211 TYR A N 1
ATOM 1709 C CA . TYR A 1 211 ? -2.993 -2.668 -11.501 1.00 96.25 211 TYR A CA 1
ATOM 1710 C C . TYR A 1 211 ? -4.318 -2.278 -10.848 1.00 96.25 211 TYR A C 1
ATOM 1712 O O . TYR A 1 211 ? -5.022 -1.383 -11.314 1.00 96.25 211 TYR A O 1
ATOM 1720 N N . SER A 1 212 ? -4.622 -2.960 -9.753 1.00 97.31 212 SER A N 1
ATOM 1721 C CA . SER A 1 212 ? -5.712 -2.625 -8.848 1.00 97.31 212 SER A CA 1
ATOM 1722 C C . SER A 1 212 ? -5.132 -2.386 -7.458 1.00 97.31 212 SER A C 1
ATOM 1724 O O . SER A 1 212 ? -4.312 -3.174 -6.972 1.00 97.31 212 SER A O 1
ATOM 1726 N N . LEU A 1 213 ? -5.519 -1.271 -6.853 1.00 97.44 213 LEU A N 1
ATOM 1727 C CA . LEU A 1 213 ? -5.218 -0.894 -5.484 1.00 97.44 213 LEU A CA 1
ATOM 1728 C C . LEU A 1 213 ? -6.517 -0.983 -4.683 1.00 97.44 213 LEU A C 1
ATOM 1730 O O . LEU A 1 213 ? -7.468 -0.256 -4.950 1.00 97.44 213 LEU A O 1
ATOM 1734 N N . ILE A 1 214 ? -6.543 -1.881 -3.707 1.00 96.69 214 ILE A N 1
ATOM 1735 C CA . ILE A 1 214 ? -7.663 -2.079 -2.792 1.00 96.69 214 ILE A CA 1
ATOM 1736 C C . ILE A 1 214 ? -7.216 -1.596 -1.423 1.00 96.69 214 ILE A C 1
ATOM 1738 O O . ILE A 1 214 ? -6.189 -2.046 -0.905 1.00 96.69 214 ILE A O 1
ATOM 1742 N N . ILE A 1 215 ? -7.981 -0.684 -0.844 1.00 96.00 215 ILE A N 1
ATOM 1743 C CA . ILE A 1 215 ? -7.683 -0.073 0.443 1.00 96.00 215 ILE A CA 1
ATOM 1744 C C . ILE A 1 215 ? -8.912 -0.242 1.313 1.00 96.00 215 ILE A C 1
ATOM 1746 O O . ILE A 1 215 ? -9.986 0.204 0.927 1.00 96.00 215 ILE A O 1
ATOM 1750 N N . SER A 1 216 ? -8.759 -0.859 2.476 1.00 93.00 216 SER A N 1
ATOM 1751 C CA . SER A 1 216 ? -9.841 -0.949 3.451 1.00 93.00 216 SER A CA 1
ATOM 1752 C C . SER A 1 216 ? -9.431 -0.285 4.750 1.00 93.00 216 SER A C 1
ATOM 1754 O O . SER A 1 216 ? -8.333 -0.536 5.244 1.00 93.00 216 SER A O 1
ATOM 1756 N N . VAL A 1 217 ? -10.328 0.511 5.315 1.00 92.44 217 VAL A N 1
ATOM 1757 C CA . VAL A 1 217 ? -10.212 1.033 6.677 1.00 92.44 217 VAL A CA 1
ATOM 1758 C C . VAL A 1 217 ? -11.285 0.375 7.526 1.00 92.44 217 VAL A C 1
ATOM 1760 O O . VAL A 1 217 ? -12.415 0.206 7.077 1.00 92.44 217 VAL A O 1
ATOM 1763 N N . GLU A 1 218 ? -10.910 -0.031 8.731 1.00 90.62 218 GLU A N 1
ATOM 1764 C CA . GLU A 1 218 ? -11.780 -0.668 9.713 1.00 90.62 218 GLU A CA 1
ATOM 1765 C C . GLU A 1 218 ? -11.537 0.001 11.076 1.00 90.62 218 GLU A C 1
ATOM 1767 O O . GLU A 1 218 ? -10.382 0.182 11.474 1.00 90.62 218 GLU A O 1
ATOM 1772 N N . ALA A 1 219 ? -12.603 0.318 11.811 1.00 89.12 219 ALA A N 1
ATOM 1773 C CA . ALA A 1 219 ? -12.545 0.717 13.220 1.00 89.12 219 ALA A CA 1
ATOM 1774 C C . ALA A 1 219 ? -13.254 -0.342 14.087 1.00 89.12 219 ALA A C 1
ATOM 1776 O O . ALA A 1 219 ? -14.442 -0.196 14.393 1.00 89.12 219 ALA A O 1
ATOM 1777 N N . PRO A 1 220 ? -12.566 -1.450 14.436 1.00 80.75 220 PRO A N 1
ATOM 1778 C CA . PRO A 1 220 ? -13.142 -2.504 15.263 1.00 80.75 220 PRO A CA 1
ATOM 1779 C C . PRO A 1 220 ? -13.654 -1.960 16.595 1.00 80.75 220 PRO A C 1
ATOM 1781 O O . PRO A 1 220 ? -13.015 -1.106 17.202 1.00 80.75 220 PRO A O 1
ATOM 1784 N N . ASP A 1 221 ? -14.784 -2.492 17.055 1.00 77.38 221 ASP A N 1
ATOM 1785 C CA . ASP A 1 221 ? -15.359 -2.205 18.376 1.00 77.38 221 ASP A CA 1
ATOM 1786 C C . ASP A 1 221 ? -15.798 -0.743 18.608 1.00 77.38 221 ASP A C 1
ATOM 1788 O O . ASP A 1 221 ? -16.088 -0.361 19.743 1.00 77.38 221 ASP A O 1
ATOM 1792 N N . ILE A 1 222 ? -15.897 0.066 17.544 1.00 81.25 222 ILE A N 1
ATOM 1793 C CA . ILE A 1 222 ? -16.398 1.444 17.600 1.00 81.25 222 ILE A CA 1
ATOM 1794 C C . ILE A 1 222 ? -17.570 1.621 16.636 1.00 81.25 222 ILE A C 1
ATOM 1796 O O . ILE A 1 222 ? -17.511 1.219 15.473 1.00 81.25 222 ILE A O 1
ATOM 1800 N N . GLU A 1 223 ? -18.632 2.253 17.127 1.00 79.69 223 GLU A N 1
ATOM 1801 C CA . GLU A 1 223 ? -19.803 2.628 16.339 1.00 79.69 223 GLU A CA 1
ATOM 1802 C C . GLU A 1 223 ? -19.528 3.970 15.644 1.00 79.69 223 GLU A C 1
ATOM 1804 O O . GLU A 1 223 ? -19.825 5.041 16.164 1.00 79.69 223 GLU A O 1
ATOM 1809 N N . VAL A 1 224 ? -18.870 3.899 14.486 1.00 83.75 224 VAL A N 1
ATOM 1810 C CA . VAL A 1 224 ? -18.581 5.037 13.603 1.00 83.75 224 VAL A CA 1
ATOM 1811 C C . VAL A 1 224 ? -18.987 4.673 12.179 1.00 83.75 224 VAL A C 1
ATOM 1813 O O . VAL A 1 224 ? -18.726 3.559 11.727 1.00 83.75 224 VAL A O 1
ATOM 1816 N N . ASP A 1 225 ? -19.622 5.600 11.467 1.00 87.12 225 ASP A N 1
ATOM 1817 C CA . ASP A 1 225 ? -20.033 5.394 10.077 1.00 87.12 225 ASP A CA 1
ATOM 1818 C C . ASP A 1 225 ? -18.946 5.870 9.104 1.00 87.12 225 ASP A C 1
ATOM 1820 O O . ASP A 1 225 ? -19.055 6.901 8.446 1.00 87.12 225 ASP A O 1
ATOM 1824 N N . LEU A 1 226 ? -17.846 5.116 9.043 1.00 86.31 226 LEU A N 1
ATOM 1825 C CA . LEU A 1 226 ? -16.731 5.438 8.149 1.00 86.31 226 LEU A CA 1
ATOM 1826 C C . LEU A 1 226 ? -17.128 5.352 6.675 1.00 86.31 226 LEU A C 1
ATOM 1828 O O . LEU A 1 226 ? -16.540 6.052 5.852 1.00 86.31 226 LEU A O 1
ATOM 1832 N N . TYR A 1 227 ? -18.081 4.480 6.338 1.00 89.00 227 TYR A N 1
ATOM 1833 C CA . TYR A 1 227 ? -18.537 4.312 4.964 1.00 89.00 227 TYR A CA 1
ATOM 1834 C C . TYR A 1 227 ? -19.190 5.595 4.443 1.00 89.00 227 TYR A C 1
ATOM 1836 O O . TYR A 1 227 ? -18.716 6.138 3.445 1.00 89.00 227 TYR A O 1
ATOM 1844 N N . SER A 1 228 ? -20.213 6.104 5.137 1.00 88.94 228 SER A N 1
ATOM 1845 C CA . SER A 1 228 ? -20.971 7.278 4.684 1.00 88.94 228 SER A CA 1
ATOM 1846 C C . SER A 1 228 ? -20.111 8.544 4.628 1.00 88.94 228 SER A C 1
ATOM 1848 O O . SER A 1 228 ? -20.234 9.343 3.699 1.00 88.94 228 SER A O 1
ATOM 1850 N N . GLU A 1 229 ? -19.192 8.714 5.583 1.00 89.94 229 GLU A N 1
ATOM 1851 C CA . GLU A 1 229 ? -18.253 9.843 5.601 1.00 89.94 229 GLU A CA 1
ATOM 1852 C C . GLU A 1 229 ? -17.308 9.820 4.386 1.00 89.94 229 GLU A C 1
ATOM 1854 O O . GLU A 1 229 ? -17.111 10.833 3.712 1.00 89.94 229 GLU A O 1
ATOM 1859 N N . ILE A 1 230 ? -16.752 8.646 4.058 1.00 89.44 230 ILE A N 1
ATOM 1860 C CA . ILE A 1 230 ? -15.874 8.474 2.891 1.00 89.44 230 ILE A CA 1
ATOM 1861 C C . ILE A 1 230 ? -16.657 8.642 1.584 1.00 89.44 230 ILE A C 1
ATOM 1863 O O . ILE A 1 230 ? -16.159 9.283 0.658 1.00 89.44 230 ILE A O 1
ATOM 1867 N N . GLU A 1 231 ? -17.869 8.091 1.503 1.00 90.00 231 GLU A N 1
ATOM 1868 C CA . GLU A 1 231 ? -18.760 8.235 0.346 1.00 90.00 231 GLU A CA 1
ATOM 1869 C C . GLU A 1 231 ? -19.049 9.714 0.065 1.00 90.00 231 GLU A C 1
ATOM 1871 O O . GLU A 1 231 ? -18.787 10.192 -1.040 1.00 90.00 231 GLU A O 1
ATOM 1876 N N . THR A 1 232 ? -19.432 10.469 1.097 1.00 89.50 232 THR A N 1
ATOM 1877 C CA . THR A 1 232 ? -19.693 11.914 1.006 1.00 89.50 232 THR A CA 1
ATOM 1878 C C . THR A 1 232 ? -18.463 12.692 0.516 1.00 89.50 232 THR A C 1
ATOM 1880 O O . THR A 1 232 ? -18.573 13.592 -0.318 1.00 89.50 232 THR A O 1
ATOM 1883 N N . MET A 1 233 ? -17.259 12.353 0.993 1.00 87.44 233 MET A N 1
ATOM 1884 C CA . MET A 1 233 ? -16.021 12.995 0.524 1.00 87.44 233 MET A CA 1
ATOM 1885 C C . MET A 1 233 ? -15.725 12.715 -0.952 1.00 87.44 233 MET A C 1
ATOM 1887 O O . MET A 1 233 ? -15.247 13.601 -1.668 1.00 87.44 233 MET A O 1
ATOM 1891 N N . ILE A 1 234 ? -15.994 11.493 -1.413 1.00 86.75 234 ILE A N 1
ATOM 1892 C CA . ILE A 1 234 ? -15.806 11.113 -2.815 1.00 86.75 234 ILE A CA 1
ATOM 1893 C C . ILE A 1 234 ? -16.800 11.868 -3.703 1.00 86.75 234 ILE A C 1
ATOM 1895 O O . ILE A 1 234 ? -16.377 12.455 -4.698 1.00 86.75 234 ILE A O 1
ATOM 1899 N N . GLU A 1 235 ? -18.081 11.909 -3.332 1.00 87.44 235 GLU A N 1
ATOM 1900 C CA . GLU A 1 235 ? -19.123 12.624 -4.082 1.00 87.44 235 GLU A CA 1
ATOM 1901 C C . GLU A 1 235 ? -18.784 14.112 -4.242 1.00 87.44 235 GLU A C 1
ATOM 1903 O O . GLU A 1 235 ? -18.735 14.618 -5.365 1.00 87.44 235 GLU A O 1
ATOM 1908 N N . ASN A 1 236 ? -18.403 14.781 -3.150 1.00 83.25 236 ASN A N 1
ATOM 1909 C CA . ASN A 1 236 ? -17.998 16.190 -3.179 1.00 83.25 236 ASN A CA 1
ATOM 1910 C C . ASN A 1 236 ? -16.761 16.448 -4.056 1.00 83.25 236 ASN A C 1
ATOM 1912 O O . ASN A 1 236 ? -16.606 17.536 -4.604 1.00 83.25 236 ASN A O 1
ATOM 1916 N N . THR A 1 237 ? -15.862 15.469 -4.196 1.00 76.69 237 THR A N 1
ATOM 1917 C CA . THR A 1 237 ? -14.669 15.607 -5.048 1.00 76.69 237 THR A CA 1
ATOM 1918 C C . THR A 1 237 ? -15.029 15.547 -6.535 1.00 76.69 237 THR A C 1
ATOM 1920 O O . THR A 1 237 ? -14.399 16.222 -7.347 1.00 76.69 237 THR A O 1
ATOM 1923 N N . ILE A 1 238 ? -16.046 14.760 -6.898 1.00 67.31 238 ILE A N 1
ATOM 1924 C CA . ILE A 1 238 ? -16.495 14.583 -8.286 1.00 67.31 238 ILE A CA 1
ATOM 1925 C C . ILE A 1 238 ? -17.257 15.822 -8.785 1.00 67.31 238 ILE A C 1
ATOM 1927 O O . ILE A 1 238 ? -17.171 16.157 -9.964 1.00 67.31 238 ILE A O 1
ATOM 1931 N N . GLU A 1 239 ? -17.954 16.548 -7.907 1.00 57.03 239 GLU A N 1
ATOM 1932 C CA . GLU A 1 239 ? -18.742 17.729 -8.296 1.00 57.03 239 GLU A CA 1
ATOM 1933 C C . GLU A 1 239 ? -17.904 18.979 -8.645 1.00 57.03 239 GLU A C 1
ATOM 1935 O O . GLU A 1 239 ? -18.427 19.912 -9.252 1.00 57.03 239 GLU A O 1
ATOM 1940 N N . ILE A 1 240 ? -16.604 19.020 -8.318 1.00 48.72 240 ILE A N 1
ATOM 1941 C CA . ILE A 1 240 ? -15.758 20.226 -8.471 1.00 48.72 240 ILE A CA 1
ATOM 1942 C C . ILE A 1 240 ? -15.088 20.329 -9.864 1.00 48.72 240 ILE A C 1
ATOM 1944 O O . ILE A 1 240 ? -14.311 21.248 -10.120 1.00 48.72 240 ILE A O 1
ATOM 1948 N N . GLU A 1 241 ? -15.420 19.472 -10.834 1.00 41.91 241 GLU A N 1
ATOM 1949 C CA . GLU A 1 241 ? -15.052 19.718 -12.241 1.00 41.91 241 GLU A CA 1
ATOM 1950 C C . GLU A 1 241 ? -15.908 20.861 -12.838 1.00 41.91 241 GLU A C 1
ATOM 1952 O O . GLU A 1 241 ? -16.875 20.624 -13.560 1.00 41.91 241 GLU A O 1
ATOM 1957 N N . THR A 1 242 ? -15.572 22.118 -12.509 1.00 33.78 242 THR A N 1
ATOM 1958 C CA . THR A 1 242 ? -16.140 23.339 -13.126 1.00 33.78 242 THR A CA 1
ATOM 1959 C C . THR A 1 242 ? -15.164 24.003 -14.091 1.00 33.78 242 THR A C 1
ATOM 1961 O O . THR A 1 242 ? -13.969 24.129 -13.737 1.00 33.78 242 THR A O 1
#

Radius of gyration: 19.86 Å; Cα contacts (8 Å, |Δi|>4): 406; chains: 1; bounding box: 47×47×50 Å

Nearest PDB structures (foldseek):
  6l7e-assembly1_B  TM=3.754E-01  e=2.077E+00  Photorhabdus luminescens
  4o9y-assembly2_G  TM=2.840E-01  e=3.229E+00  Photorhabdus luminescens

Solvent-accessible surface area (backbone atoms only — not comparable to full-atom values): 13862 Å² total; per-residue (Å²): 112,67,68,60,46,56,55,36,45,74,81,37,59,60,72,58,26,53,52,52,44,42,74,73,62,49,94,70,75,94,50,68,66,68,71,75,42,90,52,49,31,38,33,75,51,78,50,73,49,72,45,42,42,26,31,76,46,50,100,88,43,92,53,43,37,71,34,72,65,48,78,44,79,54,67,66,49,46,66,67,31,59,70,46,63,74,90,43,55,29,36,43,37,44,33,43,38,42,81,64,68,81,78,91,65,84,77,62,72,84,49,102,61,62,71,42,28,49,37,74,43,78,51,67,42,28,25,85,42,51,71,65,42,47,51,42,62,69,56,75,81,69,97,61,97,67,54,87,65,92,50,54,72,80,74,47,49,74,54,43,88,82,58,21,63,53,82,45,56,26,49,42,40,33,47,45,36,31,62,45,51,50,46,42,34,38,37,38,41,38,46,75,59,19,44,41,44,72,43,64,93,72,55,48,36,78,44,70,42,63,37,38,40,40,40,33,43,35,37,69,101,48,99,45,60,48,31,64,50,30,50,52,47,51,55,61,61,66,70,66,81,122

Organism: NCBI:txid1215918

pLDDT: mean 84.42, std 12.47, range [33.78, 97.44]

Mean predicted aligned error: 7.57 Å

Sequence (242 aa):
MYERYGLLTKDHKQKTAKEVMLRTVGFGVPDVQRAEYSLTNQATIVAENFIQPFAAASSKSSDPKLGRMQLYQLPWPVEALKELPPDSNVRLNVTLSYFIEPSPSRRGFKQRYSYQSHALRFEVIRPGQTLENFQAKINKLMEYDNYDGPEGDNSGWEYGSALRKRGSLHSDFWIGSPQDLADMHTIAICPVGGWWKYKTAEDRWQNDVRYSLIISVEAPDIEVDLYSEIETMIENTIEIET

Secondary structure (DSSP, 8-state):
-HHHHHHHHHHS-HHHHHHHHHHHHTT----HHHHH---TTEEEEEEEEEE--EEPPPTT-SSPEE-PPEEEE----HHHHHHS-TT--EEEEEEEEE--PPP---S-TTSTT-S-SS-EEEEEPPTT--HHHHHHHHH-SSS-TT-----S----BSSHHHHTTSTTEEEEEEEE-HHHHHH--EEEEEE---HHHH-GGGTGGG--EEEEEEEEEE-TT----HHHHHHHHHHHHHTT--

Foldseek 3Di:
DVVQLVVCVVVDPNLVSVLVCCVPPNDDDDDPCVVPDDDLLKDKDKDKDKFLQWAQDDPVDNWTHGGDKDKDFALFLLVLLVPDDQPFKKKKKKKKAFDFDDDPDPPDDPDPQAGRQQQKDKDWAWQVHDPVLVSCVVVVPDDDPPNPDDDHDPPQKDNPPPRQRPDRMGMIMGMHGSNRVSRRRMMIMHGPDHVLRVVPVVVSSPDMTMMMMMMMMGRPPDDGRRHVSSVVSVVVVVVPPD